Protein AF-0000000076759461 (afdb_homodimer)

Secondary structure (DSSP, 8-state):
-EES--TTHHHHHHHHHHTT------B--HHHHHHH-SSTT-SEEEEESSPSSS-SHHHHHHHHHH-S-EEEEEEEHHHHHHHHHHHGGGTPEEEEESPPHHHHHHHHHHHHHHHHHHHHHHHHHHHHHHHHHHHHHHHHHHHHHHHHH---HHHHHHHHHHHHHHHT--HHHHHHHHHHHH-/-EES--TTHHHHHHHHHHTT------B--HHHHHHH-SSTT-SEEEEESSPSSS-SHHHHHHHHHH-S-EEEEEEEGGGHHHHHHHHGGGTPEEEEESPPHHHHHHHHHHHHHHHHHHHHHHHHHHHHHHHHHHHHHHHHHHHHHHHHH---HHHHHHHHHHHHHHHT--HHHHHHHHHHHH-

Structure (mmCIF, N/CA/C/O backbone):
data_AF-0000000076759461-model_v1
#
loop_
_entity.id
_entity.type
_entity.pdbx_description
1 polymer 'Stage 0 sporulation protein A homolog'
#
loop_
_atom_site.group_PDB
_atom_site.id
_atom_site.type_symbol
_atom_site.label_atom_id
_atom_site.label_alt_id
_atom_site.label_comp_id
_atom_site.label_asym_id
_atom_site.label_entity_id
_atom_site.label_seq_id
_atom_site.pdbx_PDB_ins_code
_atom_site.Cartn_x
_atom_site.Cartn_y
_atom_site.Cartn_z
_atom_site.occupancy
_atom_site.B_iso_or_equiv
_atom_site.auth_seq_id
_atom_site.auth_comp_id
_atom_site.auth_asym_id
_atom_site.auth_atom_id
_atom_site.pdbx_PDB_model_num
ATOM 1 N N . MET A 1 1 ? -16.188 14.766 -3.127 1 92.75 1 MET A N 1
ATOM 2 C CA . MET A 1 1 ? -16.484 15.578 -1.952 1 92.75 1 MET A CA 1
ATOM 3 C C . MET A 1 1 ? -17.844 15.219 -1.364 1 92.75 1 MET A C 1
ATOM 5 O O . MET A 1 1 ? -18.844 15.195 -2.078 1 92.75 1 MET A O 1
ATOM 9 N N . ILE A 1 2 ? -17.828 14.852 -0.123 1 95.31 2 ILE A N 1
ATOM 10 C CA . ILE A 1 2 ? -19.047 14.562 0.607 1 95.31 2 ILE A CA 1
ATOM 11 C C . ILE A 1 2 ? -19.344 15.68 1.603 1 95.31 2 ILE A C 1
ATOM 13 O O . ILE A 1 2 ? -18.531 15.945 2.498 1 95.31 2 ILE A O 1
ATOM 17 N N . SER A 1 3 ? -20.438 16.359 1.446 1 94.38 3 SER A N 1
ATOM 18 C CA . SER A 1 3 ? -20.75 17.5 2.303 1 94.38 3 SER A CA 1
ATOM 19 C C . SER A 1 3 ? -22.266 17.641 2.48 1 94.38 3 SER A C 1
ATOM 21 O O . SER A 1 3 ? -23.016 17.531 1.515 1 94.38 3 SER A O 1
ATOM 23 N N . GLY A 1 4 ? -22.625 17.875 3.752 1 87.81 4 GLY A N 1
ATOM 24 C CA . GLY A 1 4 ? -24.031 18.125 4.031 1 87.81 4 GLY A CA 1
ATOM 25 C C . GLY A 1 4 ? -24.453 19.562 3.742 1 87.81 4 GLY A C 1
ATOM 26 O O . GLY A 1 4 ? -25.641 19.891 3.777 1 87.81 4 GLY A O 1
ATOM 27 N N . SER A 1 5 ? -23.469 20.406 3.531 1 85.56 5 SER A N 1
ATOM 28 C CA . SER A 1 5 ? -23.734 21.812 3.268 1 85.56 5 SER A CA 1
ATOM 29 C C . SER A 1 5 ? -23.062 22.281 1.977 1 85.56 5 SER A C 1
ATOM 31 O O . SER A 1 5 ? -22.047 21.719 1.569 1 85.56 5 SER A O 1
ATOM 33 N N . GLU A 1 6 ? -23.688 23.203 1.329 1 81.19 6 GLU A N 1
ATOM 34 C CA . GLU A 1 6 ? -23.094 23.781 0.123 1 81.19 6 GLU A CA 1
ATOM 35 C C . GLU A 1 6 ? -22.125 24.906 0.467 1 81.19 6 GLU A C 1
ATOM 37 O O . GLU A 1 6 ? -21.312 25.312 -0.37 1 81.19 6 GLU A O 1
ATOM 42 N N . LYS A 1 7 ? -22.203 25.297 1.749 1 79.19 7 LYS A N 1
ATOM 43 C CA . LYS A 1 7 ? -21.359 26.422 2.139 1 79.19 7 LYS A CA 1
ATOM 44 C C . LYS A 1 7 ? -19.875 26.047 2.074 1 79.19 7 LYS A C 1
ATOM 46 O O . LYS A 1 7 ? -19.469 25.016 2.609 1 79.19 7 LYS A O 1
ATOM 51 N N . GLY A 1 8 ? -19.078 26.766 1.385 1 76.88 8 GLY A N 1
ATOM 52 C CA . GLY A 1 8 ? -17.625 26.609 1.339 1 76.88 8 GLY A CA 1
ATOM 53 C C . GLY A 1 8 ? -17.172 25.547 0.347 1 76.88 8 GLY A C 1
ATOM 54 O O . GLY A 1 8 ? -15.977 25.422 0.086 1 76.88 8 GLY A O 1
ATOM 55 N N . LEU A 1 9 ? -18.156 24.891 -0.185 1 78.94 9 LEU A N 1
ATOM 56 C CA . LEU A 1 9 ? -17.828 23.812 -1.11 1 78.94 9 LEU A CA 1
ATOM 57 C C . LEU A 1 9 ? -17.125 24.344 -2.354 1 78.94 9 LEU A C 1
ATOM 59 O O . LEU A 1 9 ? -16.203 23.719 -2.877 1 78.94 9 LEU A O 1
ATOM 63 N N . ASP A 1 10 ? -17.5 25.5 -2.656 1 84.81 10 ASP A N 1
ATOM 64 C CA . ASP A 1 10 ? -16.953 26.078 -3.875 1 84.81 10 ASP A CA 1
ATOM 65 C C . ASP A 1 10 ? -15.461 26.375 -3.719 1 84.81 10 ASP A C 1
ATOM 67 O O . ASP A 1 10 ? -14.672 26.125 -4.633 1 84.81 10 ASP A O 1
ATOM 71 N N . SER A 1 11 ? -15.117 26.922 -2.58 1 87.25 11 SER A N 1
ATOM 72 C CA . SER A 1 11 ? -13.719 27.25 -2.346 1 87.25 11 SER A CA 1
ATOM 73 C C . SER A 1 11 ? -12.844 26 -2.316 1 87.25 11 SER A C 1
ATOM 75 O O . SER A 1 11 ? -11.758 25.984 -2.891 1 87.25 11 SER A O 1
ATOM 77 N N . VAL A 1 12 ? -13.406 24.984 -1.738 1 88.81 12 VAL A N 1
ATOM 78 C CA . VAL A 1 12 ? -12.648 23.75 -1.614 1 88.81 12 VAL A CA 1
ATOM 79 C C . VAL A 1 12 ? -12.531 23.078 -2.98 1 88.81 12 VAL A C 1
ATOM 81 O O . VAL A 1 12 ? -11.445 22.625 -3.363 1 88.81 12 VAL A O 1
ATOM 84 N N . THR A 1 13 ? -13.648 23.125 -3.691 1 87.56 13 THR A N 1
ATOM 85 C CA . THR A 1 13 ? -13.656 22.531 -5.023 1 87.56 13 THR A CA 1
ATOM 86 C C . THR A 1 13 ? -12.672 23.25 -5.945 1 87.56 13 THR A C 1
ATOM 88 O O . THR A 1 13 ? -11.922 22.609 -6.676 1 87.56 13 THR A O 1
ATOM 91 N N . SER A 1 14 ? -12.625 24.516 -5.848 1 88.81 14 SER A N 1
ATOM 92 C CA . SER A 1 14 ? -11.703 25.297 -6.664 1 88.81 14 SER A CA 1
ATOM 93 C C . SER A 1 14 ? -10.258 25 -6.297 1 88.81 14 SER A C 1
ATOM 95 O O . SER A 1 14 ? -9.398 24.906 -7.176 1 88.81 14 SER A O 1
ATOM 97 N N . PHE A 1 15 ? -10.078 24.875 -5.07 1 90.31 15 PHE A N 1
ATOM 98 C CA . PHE A 1 15 ? -8.734 24.578 -4.602 1 90.31 15 PHE A CA 1
ATOM 99 C C . PHE A 1 15 ? -8.289 23.203 -5.074 1 90.31 15 PHE A C 1
ATOM 101 O O . PHE A 1 15 ? -7.148 23.031 -5.512 1 90.31 15 PHE A O 1
ATOM 108 N N . LEU A 1 16 ? -9.195 22.219 -5.047 1 88.69 16 LEU A N 1
ATOM 109 C CA . LEU A 1 16 ? -8.906 20.875 -5.512 1 88.69 16 LEU A CA 1
ATOM 110 C C . LEU A 1 16 ? -8.539 20.875 -6.992 1 88.69 16 LEU A C 1
ATOM 112 O O . LEU A 1 16 ? -7.59 20.203 -7.402 1 88.69 16 LEU A O 1
ATOM 116 N N . LYS A 1 17 ? -9.258 21.625 -7.723 1 86.44 17 LYS A N 1
ATOM 117 C CA . LYS A 1 17 ? -8.984 21.734 -9.156 1 86.44 17 LYS A CA 1
ATOM 118 C C . LYS A 1 17 ? -7.613 22.359 -9.406 1 86.44 17 LYS A C 1
ATOM 120 O O . LYS A 1 17 ? -6.871 21.906 -10.281 1 86.44 17 LYS A O 1
ATOM 125 N N . ALA A 1 18 ? -7.273 23.281 -8.586 1 87.25 18 ALA A N 1
ATOM 126 C CA . ALA A 1 18 ? -5.977 23.953 -8.695 1 87.25 18 ALA A CA 1
ATOM 127 C C . ALA A 1 18 ? -4.84 22.984 -8.352 1 87.25 18 ALA A C 1
ATOM 129 O O . ALA A 1 18 ? -3.719 23.141 -8.844 1 87.25 18 ALA A O 1
ATOM 130 N N . CYS A 1 19 ? -5.176 21.984 -7.555 1 84.25 19 CYS A N 1
ATOM 131 C CA . CYS A 1 19 ? -4.184 21 -7.141 1 84.25 19 CYS A CA 1
ATOM 132 C C . CYS A 1 19 ? -4.082 19.875 -8.156 1 84.25 19 CYS A C 1
ATOM 134 O O . CYS A 1 19 ? -3.287 18.953 -7.988 1 84.25 19 CYS A O 1
ATOM 136 N N . GLY A 1 20 ? -4.871 19.891 -9.219 1 82.31 20 GLY A N 1
ATOM 137 C CA . GLY A 1 20 ? -4.742 18.922 -10.289 1 82.31 20 GLY A CA 1
ATOM 138 C C . GLY A 1 20 ? -5.809 17.844 -10.234 1 82.31 20 GLY A C 1
ATOM 139 O O . GLY A 1 20 ? -5.707 16.828 -10.938 1 82.31 20 GLY A O 1
ATOM 140 N N . CYS A 1 21 ? -6.785 18.109 -9.305 1 84.75 21 CYS A N 1
ATOM 141 C CA . CYS A 1 21 ? -7.914 17.188 -9.281 1 84.75 21 CYS A CA 1
ATOM 142 C C . CYS A 1 21 ? -8.961 17.578 -10.312 1 84.75 21 CYS A C 1
ATOM 144 O O . CYS A 1 21 ? -9.781 18.469 -10.062 1 84.75 21 CYS A O 1
ATOM 146 N N . GLY A 1 22 ? -8.922 16.969 -11.469 1 79.12 22 GLY A N 1
ATOM 147 C CA . GLY A 1 22 ? -9.719 17.438 -12.586 1 79.12 22 GLY A CA 1
ATOM 148 C C . GLY A 1 22 ? -11.195 17.109 -12.453 1 79.12 22 GLY A C 1
ATOM 149 O O . GLY A 1 22 ? -12.047 17.875 -12.914 1 79.12 22 GLY A O 1
ATOM 150 N N . SER A 1 23 ? -11.586 16.016 -12.016 1 88.5 23 SER A N 1
ATOM 151 C CA . SER A 1 23 ? -12.984 15.625 -11.883 1 88.5 23 SER A CA 1
ATOM 152 C C . SER A 1 23 ? -13.398 15.508 -10.422 1 88.5 23 SER A C 1
ATOM 154 O O . SER A 1 23 ? -12.812 14.719 -9.672 1 88.5 23 SER A O 1
ATOM 156 N N . VAL A 1 24 ? -14.367 16.484 -10.094 1 90 24 VAL A N 1
ATOM 157 C CA . VAL A 1 24 ? -14.828 16.5 -8.703 1 90 24 VAL A CA 1
ATOM 158 C C . VAL A 1 24 ? -16.312 16.156 -8.656 1 90 24 VAL A C 1
ATOM 160 O O . VAL A 1 24 ? -17.125 16.812 -9.312 1 90 24 VAL A O 1
ATOM 163 N N . ALA A 1 25 ? -16.672 15.07 -8.055 1 90.12 25 ALA A N 1
ATOM 164 C CA . ALA A 1 25 ? -18.062 14.719 -7.789 1 90.12 25 ALA A CA 1
ATOM 165 C C . ALA A 1 25 ? -18.469 15.148 -6.383 1 90.12 25 ALA A C 1
ATOM 167 O O . ALA A 1 25 ? -17.688 15.023 -5.438 1 90.12 25 ALA A O 1
ATOM 168 N N . VAL A 1 26 ? -19.672 15.688 -6.301 1 90.19 26 VAL A N 1
ATOM 169 C CA . VAL A 1 26 ? -20.188 16.125 -5.004 1 90.19 26 VAL A CA 1
ATOM 170 C C . VAL A 1 26 ? -21.328 15.219 -4.566 1 90.19 26 VAL A C 1
ATOM 172 O O . VAL A 1 26 ? -22.234 14.938 -5.348 1 90.19 26 VAL A O 1
ATOM 175 N N . ILE A 1 27 ? -21.219 14.719 -3.379 1 92.06 27 ILE A N 1
ATOM 176 C CA . ILE A 1 27 ? -22.219 13.852 -2.768 1 92.06 27 ILE A CA 1
ATOM 177 C C . ILE A 1 27 ? -22.766 14.5 -1.494 1 92.06 27 ILE A C 1
ATOM 179 O O . ILE A 1 27 ? -22 15.086 -0.718 1 92.06 27 ILE A O 1
ATOM 183 N N . SER A 1 28 ? -23.984 14.273 -1.176 1 90.56 28 SER A N 1
ATOM 184 C CA . SER A 1 28 ? -24.609 15.133 -0.173 1 90.56 28 SER A CA 1
ATOM 185 C C . SER A 1 28 ? -24.75 14.406 1.161 1 90.56 28 SER A C 1
ATOM 187 O O . SER A 1 28 ? -25.016 15.031 2.189 1 90.56 28 SER A O 1
ATOM 189 N N . SER A 1 29 ? -24.594 13.031 1.1 1 93.31 29 SER A N 1
ATOM 190 C CA . SER A 1 29 ? -24.828 12.312 2.348 1 93.31 29 SER A CA 1
ATOM 191 C C . SER A 1 29 ? -23.922 11.086 2.455 1 93.31 29 SER A C 1
ATOM 193 O O . SER A 1 29 ? -23.344 10.648 1.459 1 93.31 29 SER A O 1
ATOM 195 N N . GLY A 1 30 ? -23.766 10.602 3.68 1 93.94 30 GLY A N 1
ATOM 196 C CA . GLY A 1 30 ? -23 9.391 3.92 1 93.94 30 GLY A CA 1
ATOM 197 C C . GLY A 1 30 ? -23.594 8.164 3.26 1 93.94 30 GLY A C 1
ATOM 198 O O . GLY A 1 30 ? -22.875 7.348 2.682 1 93.94 30 GLY A O 1
ATOM 199 N N . SER A 1 31 ? -24.922 8.039 3.355 1 93.75 31 SER A N 1
ATOM 200 C CA . SER A 1 31 ? -25.609 6.914 2.744 1 93.75 31 SER A CA 1
ATOM 201 C C . SER A 1 31 ? -25.391 6.887 1.234 1 93.75 31 SER A C 1
ATOM 203 O O . SER A 1 31 ? -25.141 5.824 0.659 1 93.75 31 SER A O 1
ATOM 205 N N . GLU A 1 32 ? -25.469 8.008 0.631 1 92.38 32 GLU A N 1
ATOM 206 C CA . GLU A 1 32 ? -25.219 8.102 -0.806 1 92.38 32 GLU A CA 1
ATOM 207 C C . GLU A 1 32 ? -23.766 7.762 -1.14 1 92.38 32 GLU A C 1
ATOM 209 O O . GLU A 1 32 ? -23.5 7.098 -2.141 1 92.38 32 GLU A O 1
ATOM 214 N N . ALA A 1 33 ? -22.859 8.219 -0.294 1 93.06 33 ALA A N 1
ATOM 215 C CA . ALA A 1 33 ? -21.438 7.945 -0.499 1 93.06 33 ALA A CA 1
ATOM 216 C C . ALA A 1 33 ? -21.172 6.445 -0.445 1 93.06 33 ALA A C 1
ATOM 218 O O . ALA A 1 33 ? -20.453 5.91 -1.294 1 93.06 33 ALA A O 1
ATOM 219 N N . ARG A 1 34 ? -21.719 5.742 0.529 1 91.56 34 ARG A N 1
ATOM 220 C CA . ARG A 1 34 ? -21.516 4.305 0.687 1 91.56 34 ARG A CA 1
ATOM 221 C C . ARG A 1 34 ? -22.047 3.541 -0.525 1 91.56 34 ARG A C 1
ATOM 223 O O . ARG A 1 34 ? -21.469 2.52 -0.914 1 91.56 34 ARG A O 1
ATOM 230 N N . ARG A 1 35 ? -23.031 4.023 -1.147 1 88.94 35 ARG A N 1
ATOM 231 C CA . ARG A 1 35 ? -23.609 3.387 -2.326 1 88.94 35 ARG A CA 1
ATOM 232 C C . ARG A 1 35 ? -22.781 3.676 -3.57 1 88.94 35 ARG A C 1
ATOM 234 O O . ARG A 1 35 ? -22.625 2.807 -4.43 1 88.94 35 ARG A O 1
ATOM 241 N N . MET A 1 36 ? -22.25 4.824 -3.617 1 87 36 MET A N 1
ATOM 242 C CA . MET A 1 36 ? -21.641 5.309 -4.852 1 87 36 MET A CA 1
ATOM 243 C C . MET A 1 36 ? -20.156 4.988 -4.883 1 87 36 MET A C 1
ATOM 245 O O . MET A 1 36 ? -19.547 4.914 -5.957 1 87 36 MET A O 1
ATOM 249 N N . ILE A 1 37 ? -19.516 4.832 -3.705 1 84.62 37 ILE A N 1
ATOM 250 C CA . ILE A 1 37 ? -18.062 4.672 -3.658 1 84.62 37 ILE A CA 1
ATOM 251 C C . ILE A 1 37 ? -17.719 3.24 -3.256 1 84.62 37 ILE A C 1
ATOM 253 O O . ILE A 1 37 ? -17.047 3.018 -2.238 1 84.62 37 ILE A O 1
ATOM 257 N N . PRO A 1 38 ? -18.375 2.307 -3.84 1 67.44 38 PRO A N 1
ATOM 258 C CA . PRO A 1 38 ? -18.078 0.938 -3.412 1 67.44 38 PRO A CA 1
ATOM 259 C C . PRO A 1 38 ? -16.641 0.521 -3.736 1 67.44 38 PRO A C 1
ATOM 261 O O . PRO A 1 38 ? -16.109 -0.402 -3.115 1 67.44 38 PRO A O 1
ATOM 264 N N . HIS A 1 39 ? -16.062 1.177 -4.766 1 72.94 39 HIS A N 1
ATOM 265 C CA . HIS A 1 39 ? -14.75 0.737 -5.207 1 72.94 39 HIS A CA 1
ATOM 266 C C . HIS A 1 39 ? -13.797 1.919 -5.367 1 72.94 39 HIS A C 1
ATOM 268 O O . HIS A 1 39 ? -14.117 3.035 -4.953 1 72.94 39 HIS A O 1
ATOM 274 N N . ASP A 1 40 ? -12.555 1.613 -5.883 1 69.62 40 ASP A N 1
ATOM 275 C CA . ASP A 1 40 ? -11.398 2.498 -5.988 1 69.62 40 ASP A CA 1
ATOM 276 C C . ASP A 1 40 ? -11.555 3.465 -7.16 1 69.62 40 ASP A C 1
ATOM 278 O O . ASP A 1 40 ? -10.594 3.721 -7.891 1 69.62 40 ASP A O 1
ATOM 282 N N . ASP A 1 41 ? -12.773 4.219 -7.188 1 80 41 ASP A N 1
ATOM 283 C CA . ASP A 1 41 ? -13.008 5.094 -8.328 1 80 41 ASP A CA 1
ATOM 284 C C . ASP A 1 41 ? -12.5 6.508 -8.062 1 80 41 ASP A C 1
ATOM 286 O O . ASP A 1 41 ? -12.266 7.277 -8.992 1 80 41 ASP A O 1
ATOM 290 N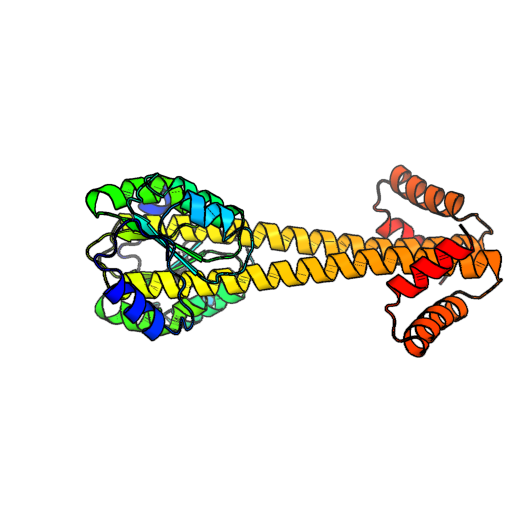 N . PHE A 1 42 ? -12.328 6.777 -6.82 1 91.38 42 PHE A N 1
ATOM 291 C CA . PHE A 1 42 ? -11.906 8.133 -6.469 1 91.38 42 PHE A CA 1
ATOM 292 C C . PHE A 1 42 ? -10.477 8.125 -5.922 1 91.38 42 PHE A C 1
ATOM 294 O O . PHE A 1 42 ? -10.117 7.262 -5.121 1 91.38 42 PHE A O 1
ATOM 301 N N . ASP A 1 43 ? -9.781 9.047 -6.422 1 91.31 43 ASP A N 1
ATOM 302 C CA . ASP A 1 43 ? -8.422 9.156 -5.906 1 91.31 43 ASP A CA 1
ATOM 303 C C . ASP A 1 43 ? -8.406 9.719 -4.492 1 91.31 43 ASP A C 1
ATOM 305 O O . ASP A 1 43 ? -7.656 9.258 -3.635 1 91.31 43 ASP A O 1
ATOM 309 N N . LEU A 1 44 ? -9.328 10.625 -4.379 1 94.75 44 LEU A N 1
ATOM 310 C CA . LEU A 1 44 ? -9.414 11.352 -3.117 1 94.75 44 LEU A CA 1
ATOM 311 C C . LEU A 1 44 ? -10.867 11.5 -2.67 1 94.75 44 LEU A C 1
ATOM 313 O O . LEU A 1 44 ? -11.75 11.734 -3.494 1 94.75 44 LEU A O 1
ATOM 317 N N . ILE A 1 45 ? -11.031 11.328 -1.416 1 95.69 45 ILE A N 1
ATOM 318 C CA . ILE A 1 45 ? -12.344 11.523 -0.822 1 95.69 45 ILE A CA 1
ATOM 319 C C . ILE A 1 45 ? -12.258 12.562 0.29 1 95.69 45 ILE A C 1
ATOM 321 O O . ILE A 1 45 ? -11.531 12.383 1.266 1 95.69 45 ILE A O 1
ATOM 325 N N . LEU A 1 46 ? -12.93 13.656 0.118 1 96.06 46 LEU A N 1
ATOM 326 C CA . LEU A 1 46 ? -13.008 14.719 1.113 1 96.06 46 LEU A CA 1
ATOM 327 C C . LEU A 1 46 ? -14.375 14.742 1.787 1 96.06 46 LEU A C 1
ATOM 329 O O . LEU A 1 46 ? -15.398 14.852 1.114 1 96.06 46 LEU A O 1
ATOM 333 N N . ILE A 1 47 ? -14.359 14.617 3.072 1 96.69 47 ILE A N 1
ATOM 334 C CA . ILE A 1 47 ? -15.594 14.633 3.854 1 96.69 47 ILE A CA 1
ATOM 335 C C . ILE A 1 47 ? -15.664 15.914 4.672 1 96.69 47 ILE A C 1
ATOM 337 O O . ILE A 1 47 ? -14.867 16.125 5.586 1 96.69 47 ILE A O 1
ATOM 341 N N . ASN A 1 48 ? -16.562 16.781 4.34 1 95.75 48 ASN A N 1
ATOM 342 C CA . ASN A 1 48 ? -16.812 18.016 5.074 1 95.75 48 ASN A CA 1
ATOM 343 C C . ASN A 1 48 ? -17.844 17.797 6.176 1 95.75 48 ASN A C 1
ATOM 345 O O . ASN A 1 48 ? -19.062 17.828 5.914 1 95.75 48 ASN A O 1
ATOM 349 N N . THR A 1 49 ? -17.438 17.719 7.363 1 95.06 49 THR A N 1
ATOM 350 C CA . THR A 1 49 ? -18.328 17.359 8.461 1 95.06 49 THR A CA 1
ATOM 351 C C . THR A 1 49 ? -18.969 18.609 9.062 1 95.06 49 THR A C 1
ATOM 353 O O . THR A 1 49 ? -18.406 19.703 8.969 1 95.06 49 THR A O 1
ATOM 356 N N . PRO A 1 50 ? -20.125 18.469 9.711 1 94.94 50 PRO A N 1
ATOM 357 C CA . PRO A 1 50 ? -20.906 17.234 9.781 1 94.94 50 PRO A CA 1
ATOM 358 C C . PRO A 1 50 ? -21.781 17.016 8.547 1 94.94 50 PRO A C 1
ATOM 360 O O . PRO A 1 50 ? -22.062 17.969 7.816 1 94.94 50 PRO A O 1
ATOM 363 N N . LEU A 1 51 ? -22.125 15.805 8.359 1 96.06 51 LEU A N 1
ATOM 364 C CA . LEU A 1 51 ? -23.078 15.477 7.301 1 96.06 51 LEU A CA 1
ATOM 365 C C . LEU A 1 51 ? -24.516 15.508 7.824 1 96.06 51 LEU A C 1
ATOM 367 O O . LEU A 1 51 ? -24.734 15.711 9.016 1 96.06 51 LEU A O 1
ATOM 371 N N . LYS A 1 52 ? -25.438 15.375 6.922 1 93.31 52 LYS A N 1
ATOM 372 C CA . LYS A 1 52 ? -26.844 15.477 7.293 1 93.31 52 LYS A CA 1
ATOM 373 C C . LYS A 1 52 ? -27.297 14.234 8.055 1 93.31 52 LYS A C 1
ATOM 375 O O . LYS A 1 52 ? -28.109 14.328 8.977 1 93.31 52 LYS A O 1
ATOM 380 N N . ASP A 1 53 ? -26.828 13.094 7.738 1 96.44 53 ASP A N 1
ATOM 381 C CA . ASP A 1 53 ? -27.344 11.828 8.258 1 96.44 53 ASP A CA 1
ATOM 382 C C . ASP A 1 53 ? -26.391 11.234 9.297 1 96.44 53 ASP A C 1
ATOM 384 O O . ASP A 1 53 ? -26.75 10.32 10.031 1 96.44 53 ASP A O 1
ATOM 388 N N . GLU A 1 54 ? -25.141 11.703 9.375 1 96.56 54 GLU A N 1
ATOM 389 C CA . GLU A 1 54 ? -24.125 11.258 10.328 1 96.56 54 GLU A CA 1
ATOM 390 C C . GLU A 1 54 ? -23.016 12.297 10.484 1 96.56 54 GLU A C 1
ATOM 392 O O . GLU A 1 54 ? -22.969 13.273 9.734 1 96.56 54 GLU A O 1
ATOM 397 N N . PHE A 1 55 ? -22.219 12.148 11.445 1 96.06 55 PHE A N 1
ATOM 398 C CA . PHE A 1 55 ? -21.125 13.102 11.602 1 96.06 55 PHE A CA 1
ATOM 399 C C . PHE A 1 55 ? -20.125 12.969 10.461 1 96.06 55 PHE A C 1
ATOM 401 O O . PHE A 1 55 ? -19.75 13.969 9.844 1 96.06 55 PHE A O 1
ATOM 408 N N . GLY A 1 56 ? -19.578 11.719 10.148 1 96.94 56 GLY A N 1
ATOM 409 C CA . GLY A 1 56 ? -18.719 11.531 8.992 1 96.94 56 GLY A CA 1
ATOM 410 C C . GLY A 1 56 ? -17.453 10.758 9.305 1 96.94 56 GLY A C 1
ATOM 411 O O . GLY A 1 56 ? -16.797 10.227 8.398 1 96.94 56 GLY A O 1
ATOM 412 N N . HIS A 1 57 ? -17.047 10.617 10.648 1 97.56 57 HIS A N 1
ATOM 413 C CA . HIS A 1 57 ? -15.797 9.953 10.992 1 97.56 57 HIS A CA 1
ATOM 414 C C . HIS A 1 57 ? -15.875 8.453 10.742 1 97.56 57 HIS A C 1
ATOM 416 O O . HIS A 1 57 ? -14.898 7.84 10.312 1 97.56 57 HIS A O 1
ATOM 422 N N . GLN A 1 58 ? -17.016 7.82 10.977 1 97 58 GLN A N 1
ATOM 423 C CA . GLN A 1 58 ? -17.172 6.398 10.703 1 97 58 GLN A CA 1
ATOM 424 C C . GLN A 1 58 ? -17.125 6.113 9.203 1 97 58 GLN A C 1
ATOM 426 O O . GLN A 1 58 ? -16.547 5.105 8.773 1 97 58 GLN A O 1
ATOM 431 N N . LEU A 1 59 ? -17.734 6.992 8.492 1 96.5 59 LEU A N 1
ATOM 432 C CA . LEU A 1 59 ? -17.672 6.883 7.039 1 96.5 59 LEU A CA 1
ATOM 433 C C . LEU A 1 59 ? -16.234 6.98 6.547 1 96.5 59 LEU A C 1
ATOM 435 O O . LEU A 1 59 ? -15.812 6.203 5.688 1 96.5 59 LEU A O 1
ATOM 439 N N . ALA A 1 60 ? -15.492 7.875 7.09 1 97 60 ALA A N 1
ATOM 440 C CA . ALA A 1 60 ? -14.094 8.062 6.711 1 97 60 ALA A CA 1
ATOM 441 C C . ALA A 1 60 ? -13.289 6.785 6.93 1 97 60 ALA A C 1
ATOM 443 O O . ALA A 1 60 ? -12.539 6.355 6.047 1 97 60 ALA A O 1
ATOM 444 N N . VAL A 1 61 ? -13.484 6.191 8.086 1 95.69 61 VAL A N 1
ATOM 445 C CA . VAL A 1 61 ? -12.773 4.969 8.438 1 95.69 61 VAL A CA 1
ATOM 446 C C . VAL A 1 61 ? -13.148 3.854 7.469 1 95.69 61 VAL A C 1
ATOM 448 O O . VAL A 1 61 ? -12.281 3.158 6.938 1 95.69 61 VAL A O 1
ATOM 451 N N . LYS A 1 62 ? -14.398 3.721 7.191 1 94.25 62 LYS A N 1
ATOM 452 C CA . LYS A 1 62 ? -14.883 2.68 6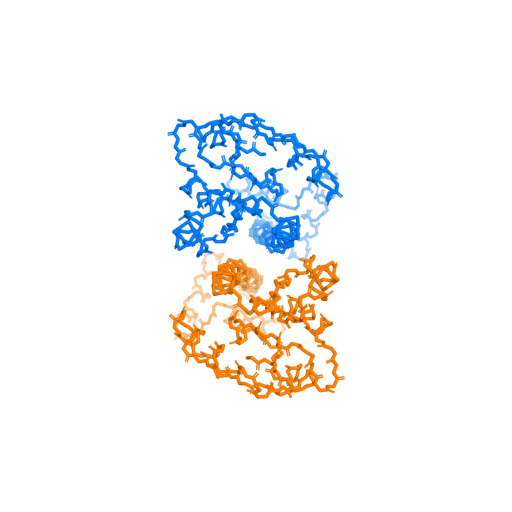.289 1 94.25 62 LYS A CA 1
ATOM 453 C C . LYS A 1 62 ? -14.281 2.832 4.898 1 94.25 62 LYS A C 1
ATOM 455 O O . LYS A 1 62 ? -13.844 1.85 4.293 1 94.25 62 LYS A O 1
ATOM 460 N N . LEU A 1 63 ? -14.281 4.02 4.445 1 93.94 63 LEU A N 1
ATOM 461 C CA . LEU A 1 63 ? -13.789 4.273 3.096 1 93.94 63 LEU A CA 1
ATOM 462 C C . LEU A 1 63 ? -12.289 4.031 3.006 1 93.94 63 LEU A C 1
ATOM 464 O O . LEU A 1 63 ? -11.789 3.549 1.985 1 93.94 63 LEU A O 1
ATOM 468 N N . CYS A 1 64 ? -11.547 4.34 4.086 1 92.19 64 CYS A N 1
ATOM 469 C CA . CYS A 1 64 ? -10.117 4.047 4.117 1 92.19 64 CYS A CA 1
ATOM 470 C C . CYS A 1 64 ? -9.867 2.545 4.059 1 92.19 64 CYS A C 1
ATOM 472 O O . CYS A 1 64 ? -8.953 2.09 3.367 1 92.19 64 CYS A O 1
ATOM 474 N N . GLU A 1 65 ? -10.656 1.833 4.727 1 88.62 65 GLU A N 1
ATOM 475 C CA . GLU A 1 65 ? -10.469 0.389 4.832 1 88.62 65 GLU A CA 1
ATOM 476 C C . GLU A 1 65 ? -10.875 -0.319 3.547 1 88.62 65 GLU A C 1
ATOM 478 O O . GLU A 1 65 ? -10.344 -1.379 3.215 1 88.62 65 GLU A O 1
ATOM 483 N N . SER A 1 66 ? -11.773 0.3 2.855 1 89.56 66 SER A N 1
ATOM 484 C CA . SER A 1 66 ? -12.375 -0.427 1.738 1 89.56 66 SER A CA 1
ATOM 485 C C . SER A 1 66 ? -11.797 0.038 0.406 1 89.56 66 SER A C 1
ATOM 487 O O . SER A 1 66 ? -12.086 -0.544 -0.641 1 89.56 66 SER A O 1
ATOM 489 N N . THR A 1 67 ? -11.008 1.15 0.443 1 91.44 67 THR A N 1
ATOM 490 C CA . THR A 1 67 ? -10.453 1.673 -0.803 1 91.44 67 THR A CA 1
ATOM 491 C C . THR A 1 67 ? -8.984 2.035 -0.635 1 91.44 67 THR A C 1
ATOM 493 O O . THR A 1 67 ? -8.461 2.039 0.482 1 91.44 67 THR A O 1
ATOM 496 N N . CYS A 1 68 ? -8.344 2.334 -1.769 1 91.81 68 CYS A N 1
ATOM 497 C CA . CYS A 1 68 ? -6.988 2.871 -1.757 1 91.81 68 CYS A CA 1
ATOM 498 C C . CYS A 1 68 ? -7.004 4.395 -1.824 1 91.81 68 CYS A C 1
ATOM 500 O O . CYS A 1 68 ? -5.953 5.023 -1.968 1 91.81 68 CYS A O 1
ATOM 502 N N . SER A 1 69 ? -8.211 4.945 -1.685 1 94.12 69 SER A N 1
ATOM 503 C CA . SER A 1 69 ? -8.352 6.391 -1.811 1 94.12 69 SER A CA 1
ATOM 504 C C . SER A 1 69 ? -7.723 7.117 -0.626 1 94.12 69 SER A C 1
ATOM 506 O O . SER A 1 69 ? -7.727 6.605 0.495 1 94.12 69 SER A O 1
ATOM 508 N N . GLY A 1 70 ? -7.164 8.242 -0.957 1 94.38 70 GLY A N 1
ATOM 509 C CA . GLY A 1 70 ? -6.918 9.148 0.151 1 94.38 70 GLY A CA 1
ATOM 510 C C . GLY A 1 70 ? -8.195 9.711 0.753 1 94.38 70 GLY A C 1
ATOM 511 O O . GLY A 1 70 ? -9.109 10.102 0.026 1 94.38 70 GLY A O 1
ATOM 512 N N . VAL A 1 71 ? -8.242 9.719 2.088 1 96.5 71 VAL A N 1
ATOM 513 C CA . VAL A 1 71 ? -9.453 10.203 2.75 1 96.5 71 VAL A CA 1
ATOM 514 C C . VAL A 1 71 ? -9.102 11.367 3.678 1 96.5 71 VAL A C 1
ATOM 516 O O . VAL A 1 71 ? -8.234 11.234 4.547 1 96.5 71 VAL A O 1
ATOM 519 N N . ILE A 1 72 ? -9.75 12.5 3.447 1 96.88 72 ILE A N 1
ATOM 520 C CA . ILE A 1 72 ? -9.555 13.719 4.23 1 96.88 72 ILE A CA 1
ATOM 521 C C . ILE A 1 72 ? -10.852 14.078 4.949 1 96.88 72 ILE A C 1
ATOM 523 O O . ILE A 1 72 ? -11.914 14.148 4.328 1 96.88 72 ILE A O 1
ATOM 527 N N . LEU A 1 73 ? -10.75 14.281 6.207 1 97.31 73 LEU A N 1
ATOM 528 C CA . LEU A 1 73 ? -11.891 14.664 7.031 1 97.31 73 LEU A CA 1
ATOM 529 C C . LEU A 1 73 ? -11.766 16.125 7.488 1 97.31 73 LEU A C 1
ATOM 531 O O . LEU A 1 73 ? -10.852 16.453 8.242 1 97.31 73 LEU A O 1
ATOM 535 N N . ILE A 1 74 ? -12.648 16.969 7.004 1 95.75 74 ILE A N 1
ATOM 536 C CA . ILE A 1 74 ? -12.688 18.359 7.41 1 95.75 74 ILE A CA 1
ATOM 537 C C . ILE A 1 74 ? -13.688 18.547 8.555 1 95.75 74 ILE A C 1
ATOM 539 O O . ILE A 1 74 ? -14.828 18.094 8.461 1 95.75 74 ILE A O 1
ATOM 543 N N . CYS A 1 75 ? -13.273 19.219 9.648 1 96 75 CYS A N 1
ATOM 544 C CA . CYS A 1 75 ? -14.156 19.406 10.797 1 96 75 CYS A CA 1
ATOM 545 C C . CYS A 1 75 ? -13.828 20.703 11.523 1 96 75 CYS A C 1
ATOM 547 O O . CYS A 1 75 ? -12.875 21.406 11.172 1 96 75 CYS A O 1
ATOM 549 N N . LYS A 1 76 ? -14.617 21.047 12.445 1 95.62 76 LYS A N 1
ATOM 550 C CA . LYS A 1 76 ? -14.359 22.203 13.297 1 95.62 76 LYS A CA 1
ATOM 551 C C . LYS A 1 76 ? -13.086 22 14.117 1 95.62 76 LYS A C 1
ATOM 553 O O . LYS A 1 76 ? -12.773 20.891 14.539 1 95.62 76 LYS A O 1
ATOM 558 N N . ALA A 1 77 ? -12.477 23.094 14.398 1 94.25 77 ALA A N 1
ATOM 559 C CA . ALA A 1 77 ? -11.188 23.078 15.086 1 94.25 77 ALA A CA 1
ATOM 560 C C . ALA A 1 77 ? -11.297 22.406 16.453 1 94.25 77 ALA A C 1
ATOM 562 O O . ALA A 1 77 ? -10.398 21.672 16.875 1 94.25 77 ALA A O 1
ATOM 563 N N . ASP A 1 78 ? -12.375 22.625 17.125 1 95.62 78 ASP A N 1
ATOM 564 C CA . ASP A 1 78 ? -12.523 22.125 18.484 1 95.62 78 ASP A CA 1
ATOM 565 C C . ASP A 1 78 ? -12.734 20.609 18.5 1 95.62 78 ASP A C 1
ATOM 567 O O . ASP A 1 78 ? -12.578 19.953 19.531 1 95.62 78 ASP A O 1
ATOM 571 N N . LEU A 1 79 ? -13.016 20.016 17.297 1 96 79 LEU A N 1
ATOM 572 C CA . LEU A 1 79 ? -13.242 18.578 17.203 1 96 79 LEU A CA 1
ATOM 573 C C . LEU A 1 79 ? -12.023 17.875 16.625 1 96 79 LEU A C 1
ATOM 575 O O . LEU A 1 79 ? -11.977 16.641 16.578 1 96 79 LEU A O 1
ATOM 579 N N . ALA A 1 80 ? -11.055 18.594 16.156 1 94.25 80 ALA A N 1
ATOM 580 C CA . ALA A 1 80 ? -9.945 18.078 15.367 1 94.25 80 ALA A CA 1
ATOM 581 C C . ALA A 1 80 ? -9.172 17.016 16.141 1 94.25 80 ALA A C 1
ATOM 583 O O . ALA A 1 80 ? -8.836 15.961 15.602 1 94.25 80 ALA A O 1
ATOM 584 N N . GLU A 1 81 ? -8.906 17.281 17.328 1 92.88 81 GLU A N 1
ATOM 585 C CA . GLU A 1 81 ? -8.148 16.328 18.141 1 92.88 81 GLU A CA 1
ATOM 586 C C . GLU A 1 81 ? -8.922 15.023 18.297 1 92.88 81 GLU A C 1
ATOM 588 O O . GLU A 1 81 ? -8.359 13.938 18.125 1 92.88 81 GLU A O 1
ATOM 593 N N . GLU A 1 82 ? -10.156 15.133 18.625 1 95.75 82 GLU A N 1
ATOM 594 C CA . GLU A 1 82 ? -11 13.945 18.797 1 95.75 82 GLU A CA 1
ATOM 595 C C . GLU A 1 82 ? -11.102 13.156 17.5 1 95.75 82 GLU A C 1
ATOM 597 O O . GLU A 1 82 ? -10.984 11.93 17.5 1 95.75 82 GLU A O 1
ATOM 602 N N . MET A 1 83 ? -11.328 13.828 16.391 1 96.44 83 MET A N 1
ATOM 603 C CA . MET A 1 83 ? -11.438 13.172 15.086 1 96.44 83 MET A CA 1
ATOM 604 C C . MET A 1 83 ? -10.125 12.492 14.711 1 96.44 83 MET A C 1
ATOM 606 O O . MET A 1 83 ? -10.133 11.391 14.164 1 96.44 83 MET A O 1
ATOM 610 N N . THR A 1 84 ? -9.039 13.141 15.023 1 93.94 84 THR A N 1
ATOM 611 C CA . THR A 1 84 ? -7.73 12.547 14.766 1 93.94 84 THR A CA 1
ATOM 612 C C . THR A 1 84 ? -7.555 11.258 15.562 1 93.94 84 THR A C 1
ATOM 614 O O . THR A 1 84 ? -7.16 10.227 15.008 1 93.94 84 THR A O 1
ATOM 617 N N . ASN A 1 85 ? -7.883 11.273 16.781 1 93 85 ASN A N 1
ATOM 618 C CA . ASN A 1 85 ? -7.742 10.109 17.656 1 93 85 ASN A CA 1
ATOM 619 C C . ASN A 1 85 ? -8.609 8.953 17.188 1 93 85 ASN A C 1
ATOM 621 O O . ASN A 1 85 ? -8.227 7.785 17.312 1 93 85 ASN A O 1
ATOM 625 N N . ARG A 1 86 ? -9.688 9.312 16.531 1 95.06 86 ARG A N 1
ATOM 626 C CA . ARG A 1 86 ? -10.648 8.273 16.172 1 95.06 86 ARG A CA 1
ATOM 627 C C . ARG A 1 86 ? -10.336 7.707 14.781 1 95.06 86 ARG A C 1
ATOM 629 O O . ARG A 1 86 ? -10.742 6.59 14.461 1 95.06 86 ARG A O 1
ATOM 636 N N . THR A 1 87 ? -9.602 8.469 13.969 1 96.31 87 THR A N 1
ATOM 637 C CA . THR A 1 87 ? -9.625 8.07 12.57 1 96.31 87 THR A CA 1
ATOM 638 C C . THR A 1 87 ? -8.203 7.91 12.031 1 96.31 87 THR A C 1
ATOM 640 O O . THR A 1 87 ? -7.98 7.199 11.047 1 96.31 87 THR A O 1
ATOM 643 N N . SER A 1 88 ? -7.207 8.508 12.641 1 92.56 88 SER A N 1
ATOM 644 C CA . SER A 1 88 ? -5.879 8.609 12.039 1 92.56 88 SER A CA 1
ATOM 645 C C . SER A 1 88 ? -5.211 7.238 11.945 1 92.56 88 SER A C 1
ATOM 647 O O . SER A 1 88 ? -4.43 6.988 11.023 1 92.56 88 SER A O 1
ATOM 649 N N . ASP A 1 89 ? -5.523 6.293 12.828 1 92 89 ASP A N 1
ATOM 650 C CA . ASP A 1 89 ? -4.949 4.949 12.805 1 92 89 ASP A CA 1
ATOM 651 C C . ASP A 1 89 ? -5.395 4.184 11.562 1 92 89 ASP A C 1
ATOM 653 O O . ASP A 1 89 ? -4.793 3.164 11.211 1 92 89 ASP A O 1
ATOM 657 N N . TYR A 1 90 ? -6.426 4.727 10.969 1 93.31 90 TYR A N 1
ATOM 658 C CA . TYR A 1 90 ? -6.945 4.062 9.781 1 93.31 90 TYR A CA 1
ATOM 659 C C . TYR A 1 90 ? -6.461 4.758 8.516 1 93.31 90 TYR A C 1
ATOM 661 O O . TYR A 1 90 ? -6.738 4.297 7.402 1 93.31 90 TYR A O 1
ATOM 669 N N . GLY A 1 91 ? -5.762 5.922 8.766 1 93.44 91 GLY A N 1
ATOM 670 C CA . GLY A 1 91 ? -5.184 6.598 7.613 1 93.44 91 GLY A CA 1
ATOM 671 C C . GLY A 1 91 ? -5.957 7.84 7.203 1 93.44 91 GLY A C 1
ATOM 672 O O . GLY A 1 91 ? -5.684 8.43 6.156 1 93.44 91 GLY A O 1
ATOM 673 N N . VAL A 1 92 ? -6.926 8.203 7.996 1 96.25 92 VAL A N 1
ATOM 674 C CA . VAL A 1 92 ? -7.699 9.406 7.691 1 96.25 92 VAL A CA 1
ATOM 675 C C . VAL A 1 92 ? -6.883 10.648 8.047 1 96.25 92 VAL A C 1
ATOM 677 O O . VAL A 1 92 ? -6.246 10.703 9.102 1 96.25 92 VAL A O 1
ATOM 680 N N . CYS A 1 93 ? -6.844 11.586 7.168 1 96.06 93 CYS A N 1
ATOM 681 C CA . CYS A 1 93 ? -6.219 12.875 7.441 1 96.06 93 CYS A CA 1
ATOM 682 C C . CYS A 1 93 ? -7.254 13.906 7.879 1 96.06 93 CYS A C 1
ATOM 684 O O . CYS A 1 93 ? -8.156 14.25 7.109 1 96.06 93 CYS A O 1
ATOM 686 N N . VAL A 1 94 ? -7.051 14.438 9.055 1 96.56 94 VAL A N 1
ATOM 687 C CA . VAL A 1 94 ? -7.996 15.398 9.602 1 96.56 94 VAL A CA 1
ATOM 688 C C . VAL A 1 94 ? -7.477 16.812 9.367 1 96.56 94 VAL A C 1
ATOM 690 O O . VAL A 1 94 ? -6.324 17.125 9.688 1 96.56 94 VAL A O 1
ATOM 693 N N . VAL A 1 95 ? -8.344 17.656 8.828 1 94.75 95 VAL A N 1
ATOM 694 C CA . VAL A 1 95 ? -8.016 19.062 8.562 1 94.75 95 VAL A CA 1
ATOM 695 C C . VAL A 1 95 ? -9.055 19.969 9.227 1 94.75 95 VAL A C 1
ATOM 697 O O . VAL A 1 95 ? -10.211 20.016 8.805 1 94.75 95 VAL A O 1
ATOM 700 N N . PRO A 1 96 ? -8.625 20.719 10.18 1 94.69 96 PRO A N 1
ATOM 701 C CA . PRO A 1 96 ? -9.586 21.578 10.883 1 94.69 96 PRO A CA 1
ATOM 702 C C . PRO A 1 96 ? -9.922 22.844 10.102 1 94.69 96 PRO A C 1
ATOM 704 O O . PRO A 1 96 ? -9.109 23.328 9.305 1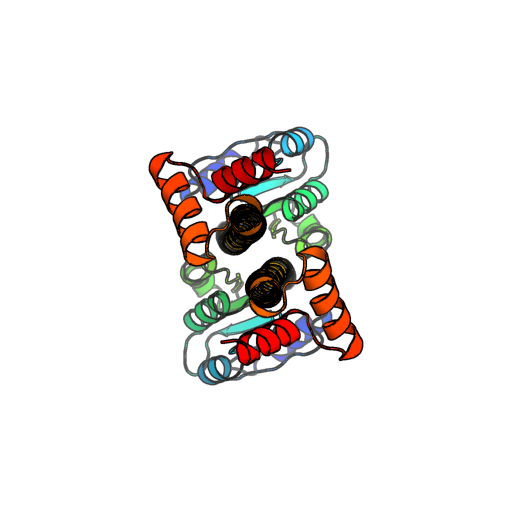 94.69 96 PRO A O 1
ATOM 707 N N . LYS A 1 97 ? -11.141 23.375 10.406 1 92.31 97 LYS A N 1
ATOM 708 C CA . LYS A 1 97 ? -11.562 24.688 9.922 1 92.31 97 LYS A CA 1
ATOM 709 C C . LYS A 1 97 ? -11.078 25.781 10.852 1 92.31 97 LYS A C 1
ATOM 711 O O . LYS A 1 97 ? -11 25.594 12.07 1 92.31 97 LYS A O 1
ATOM 716 N N . PRO A 1 98 ? -10.797 27.062 10.367 1 92.69 98 PRO A N 1
ATOM 717 C CA . PRO A 1 98 ? -10.758 27.453 8.953 1 92.69 98 PRO A CA 1
ATOM 718 C C . PRO A 1 98 ? -9.633 26.766 8.188 1 92.69 98 PRO A C 1
ATOM 720 O O . PRO A 1 98 ? -8.562 26.5 8.742 1 92.69 98 PRO A O 1
ATOM 723 N N . LEU A 1 99 ? -9.938 26.5 6.965 1 89.81 99 LEU A N 1
ATOM 724 C CA . LEU A 1 99 ? -9.008 25.703 6.16 1 89.81 99 LEU A CA 1
ATOM 725 C C . LEU A 1 99 ? -7.711 26.469 5.914 1 89.81 99 LEU A C 1
ATOM 727 O O . LEU A 1 99 ? -7.738 27.609 5.457 1 89.81 99 LEU A O 1
ATOM 731 N N . ASN A 1 100 ? -6.648 25.828 6.312 1 86.56 100 ASN A N 1
ATOM 732 C CA . ASN A 1 100 ? -5.297 26.25 5.965 1 86.56 100 ASN A CA 1
ATOM 733 C C . ASN A 1 100 ? -4.852 25.672 4.625 1 86.56 100 ASN A C 1
ATOM 735 O O . ASN A 1 100 ? -4.754 24.453 4.473 1 86.56 100 ASN A O 1
ATOM 739 N N . LYS A 1 101 ? -4.566 26.594 3.682 1 85.94 101 LYS A N 1
ATOM 740 C CA . LYS A 1 101 ? -4.254 26.172 2.322 1 85.94 101 LYS A CA 1
ATOM 741 C C . LYS A 1 101 ? -3.078 25.203 2.307 1 85.94 101 LYS A C 1
ATOM 743 O O . LYS A 1 101 ? -3.088 24.219 1.562 1 85.94 101 LYS A O 1
ATOM 748 N N . GLN A 1 102 ? -2.094 25.469 3.088 1 85.5 102 GLN A N 1
ATOM 749 C CA . GLN A 1 102 ? -0.912 24.609 3.131 1 85.5 102 GLN A CA 1
ATOM 750 C C . GLN A 1 102 ? -1.25 23.234 3.688 1 85.5 102 GLN A C 1
ATOM 752 O O . GLN A 1 102 ? -0.787 22.219 3.164 1 85.5 102 GLN A O 1
ATOM 757 N N . GLU A 1 103 ? -2.029 23.25 4.691 1 87.62 103 GLU A N 1
ATOM 758 C CA . GLU A 1 103 ? -2.42 21.984 5.312 1 87.62 103 GLU A CA 1
ATOM 759 C C . GLU A 1 103 ? -3.291 21.156 4.375 1 87.62 103 GLU A C 1
ATOM 761 O O . GLU A 1 103 ? -3.123 19.938 4.277 1 87.62 103 GLU A O 1
ATOM 766 N N . LEU A 1 104 ? -4.176 21.875 3.77 1 91.88 104 LEU A N 1
ATOM 767 C CA . LEU A 1 104 ? -5.051 21.188 2.828 1 91.88 104 LEU A CA 1
ATOM 768 C C . LEU A 1 104 ? -4.258 20.641 1.642 1 91.88 104 LEU A C 1
ATOM 770 O O . LEU A 1 104 ? -4.488 19.516 1.197 1 91.88 104 LEU A O 1
ATOM 774 N N . LEU A 1 105 ? -3.359 21.422 1.161 1 91.06 105 LEU A N 1
ATOM 775 C CA . LEU A 1 105 ? -2.504 20.984 0.061 1 91.06 105 LEU A CA 1
ATOM 776 C C . LEU A 1 105 ? -1.715 19.734 0.447 1 91.06 105 LEU A C 1
ATOM 778 O O . LEU A 1 105 ? -1.646 18.781 -0.324 1 91.06 105 LEU A O 1
ATOM 782 N N . GLN A 1 106 ? -1.152 19.75 1.541 1 91.94 106 GLN A N 1
ATOM 783 C CA . GLN A 1 106 ? -0.385 18.594 2.01 1 91.94 106 GLN A CA 1
ATOM 784 C C . GLN A 1 106 ? -1.265 17.359 2.119 1 91.94 106 GLN A C 1
ATOM 786 O O . GLN A 1 106 ? -0.863 16.266 1.707 1 91.94 106 GLN A O 1
ATOM 791 N N . ALA A 1 107 ? -2.43 17.531 2.715 1 93.12 107 ALA A N 1
ATOM 792 C CA . ALA A 1 107 ? -3.352 16.406 2.861 1 93.12 107 ALA A CA 1
ATOM 793 C C . ALA A 1 107 ? -3.691 15.805 1.506 1 93.12 107 ALA A C 1
ATOM 795 O O . ALA A 1 107 ? -3.688 14.578 1.352 1 93.12 107 ALA A O 1
ATOM 796 N N . ILE A 1 108 ? -3.922 16.656 0.573 1 93.31 108 ILE A N 1
ATOM 797 C CA . ILE A 1 108 ? -4.289 16.219 -0.771 1 93.31 108 ILE A CA 1
ATOM 798 C C . ILE A 1 108 ? -3.125 15.477 -1.408 1 93.31 108 ILE A C 1
ATOM 800 O O . ILE A 1 108 ? -3.299 14.367 -1.929 1 93.31 108 ILE A O 1
ATOM 804 N N . ARG A 1 109 ? -1.986 16 -1.375 1 91.81 109 ARG A N 1
ATOM 805 C CA . ARG A 1 109 ? -0.817 15.414 -2.021 1 91.81 109 ARG A CA 1
ATOM 806 C C . ARG A 1 109 ? -0.405 14.117 -1.334 1 91.81 109 ARG A C 1
ATOM 808 O O . ARG A 1 109 ? -0.067 13.133 -1.999 1 91.81 109 ARG A O 1
ATOM 815 N N . MET A 1 110 ? -0.455 14.148 -0.073 1 91.44 110 MET A N 1
ATOM 816 C CA . MET A 1 110 ? -0.138 12.93 0.667 1 91.44 110 MET A CA 1
ATOM 817 C C . MET A 1 110 ? -1.136 11.82 0.344 1 91.44 110 MET A C 1
ATOM 819 O O . MET A 1 110 ? -0.749 10.664 0.159 1 91.44 110 MET A O 1
ATOM 823 N N . GLY A 1 111 ? -2.387 12.234 0.38 1 93.06 111 GLY A N 1
ATOM 824 C CA . GLY A 1 111 ? -3.398 11.258 0.002 1 93.06 111 GLY A CA 1
ATOM 825 C C . GLY A 1 111 ? -3.145 10.633 -1.356 1 93.06 111 GLY A C 1
ATOM 826 O O . GLY A 1 111 ? -3.258 9.414 -1.516 1 93.06 111 GLY A O 1
ATOM 827 N N . SER A 1 112 ? -2.779 11.453 -2.291 1 91.69 112 SER A N 1
ATOM 828 C CA . SER A 1 112 ? -2.49 10.977 -3.641 1 91.69 112 SER A CA 1
ATOM 829 C C . SER A 1 112 ? -1.259 10.078 -3.658 1 91.69 112 SER A C 1
ATOM 831 O O . SER A 1 112 ? -1.245 9.047 -4.336 1 91.69 112 SER A O 1
ATOM 833 N N . ALA A 1 113 ? -0.259 10.5 -2.947 1 91.81 113 ALA A N 1
ATOM 834 C CA . ALA A 1 113 ? 0.973 9.719 -2.877 1 91.81 113 ALA A CA 1
ATOM 835 C C . ALA A 1 113 ? 0.717 8.344 -2.266 1 91.81 113 ALA A C 1
ATOM 837 O O . ALA A 1 113 ? 1.188 7.328 -2.785 1 91.81 113 ALA A O 1
ATOM 838 N N . PHE A 1 114 ? -0.062 8.352 -1.254 1 91.5 114 PHE A N 1
ATOM 839 C CA . PHE A 1 114 ? -0.384 7.098 -0.579 1 91.5 114 PHE A CA 1
ATOM 840 C C . PHE A 1 114 ? -1.19 6.184 -1.492 1 91.5 114 PHE A C 1
ATOM 842 O O . PHE A 1 114 ? -0.895 4.992 -1.604 1 91.5 114 PHE A O 1
ATOM 849 N N . ARG A 1 115 ? -2.145 6.75 -2.08 1 92.94 115 ARG A N 1
ATOM 850 C CA . ARG A 1 115 ? -2.959 5.969 -3.006 1 92.94 115 ARG A CA 1
ATOM 851 C C . ARG A 1 115 ? -2.094 5.328 -4.086 1 92.94 115 ARG A C 1
ATOM 853 O O . ARG A 1 115 ? -2.266 4.148 -4.41 1 92.94 115 ARG A O 1
ATOM 860 N N . HIS A 1 116 ? -1.229 6.102 -4.633 1 92.69 116 HIS A N 1
ATOM 861 C CA . HIS A 1 116 ? -0.37 5.617 -5.707 1 92.69 116 HIS A CA 1
ATOM 862 C C . HIS A 1 116 ? 0.441 4.406 -5.258 1 92.69 116 HIS A C 1
ATOM 864 O O . HIS A 1 116 ? 0.533 3.41 -5.98 1 92.69 116 HIS A O 1
ATOM 870 N N . ARG A 1 117 ? 0.962 4.496 -4.105 1 92.81 117 ARG A N 1
ATOM 871 C CA . ARG A 1 117 ? 1.783 3.402 -3.592 1 92.81 117 ARG A CA 1
ATOM 872 C C . ARG A 1 117 ? 0.934 2.172 -3.299 1 92.81 117 ARG A C 1
ATOM 874 O O . ARG A 1 117 ? 1.324 1.049 -3.625 1 92.81 117 ARG A O 1
ATOM 881 N N . LEU A 1 118 ? -0.176 2.371 -2.725 1 93.56 118 LEU A N 1
ATOM 882 C CA . LEU A 1 118 ? -1.074 1.265 -2.414 1 93.56 118 LEU A CA 1
ATOM 883 C C . LEU A 1 118 ? -1.55 0.576 -3.689 1 93.56 118 LEU A C 1
ATOM 885 O O . LEU A 1 118 ? -1.548 -0.655 -3.771 1 93.56 118 LEU A O 1
ATOM 889 N N . LEU A 1 119 ? -1.913 1.368 -4.656 1 92.94 119 LEU A N 1
ATOM 890 C CA . LEU A 1 119 ? -2.412 0.82 -5.914 1 92.94 119 LEU A CA 1
ATOM 891 C C . LEU A 1 119 ? -1.325 0.024 -6.629 1 92.94 119 LEU A C 1
ATOM 893 O O . LEU A 1 119 ? -1.611 -0.998 -7.258 1 92.94 119 LEU A O 1
ATOM 897 N N . GLY A 1 120 ? -0.135 0.549 -6.562 1 94.12 120 GLY A N 1
ATOM 898 C CA . GLY A 1 120 ? 0.969 -0.186 -7.16 1 94.12 120 GLY A CA 1
ATOM 899 C C . GLY A 1 120 ? 1.121 -1.589 -6.602 1 94.12 120 GLY A C 1
ATOM 900 O O . GLY A 1 120 ? 1.249 -2.553 -7.359 1 94.12 120 GLY A O 1
ATOM 901 N N . LEU A 1 121 ? 1.061 -1.71 -5.32 1 94.56 121 LEU A N 1
ATOM 902 C CA . LEU A 1 121 ? 1.197 -3.006 -4.664 1 94.56 121 LEU A CA 1
ATOM 903 C C . LEU A 1 121 ? -0.023 -3.881 -4.93 1 94.56 121 LEU A C 1
ATOM 905 O O . LEU A 1 121 ? 0.106 -5.094 -5.113 1 94.56 121 LEU A O 1
ATOM 909 N N . GLN A 1 122 ? -1.156 -3.246 -4.926 1 94.38 122 GLN A N 1
ATOM 910 C CA . GLN A 1 122 ? -2.383 -3.984 -5.199 1 94.38 122 GLN A CA 1
ATOM 911 C C . GLN A 1 122 ? -2.379 -4.547 -6.617 1 94.38 122 GLN A C 1
ATOM 913 O O . GLN A 1 122 ? -2.791 -5.688 -6.84 1 94.38 122 GLN A O 1
ATOM 918 N N . LYS A 1 123 ? -1.982 -3.738 -7.535 1 96.12 123 LYS A N 1
ATOM 919 C CA . LYS A 1 123 ? -1.869 -4.191 -8.922 1 96.12 123 LYS A CA 1
ATOM 920 C C . LYS A 1 123 ? -0.908 -5.371 -9.031 1 96.12 123 LYS A C 1
ATOM 922 O O . LYS A 1 123 ? -1.186 -6.336 -9.75 1 96.12 123 LYS A O 1
ATOM 927 N N . GLU A 1 124 ? 0.184 -5.277 -8.367 1 97.5 124 GLU A N 1
ATOM 928 C CA . GLU A 1 124 ? 1.146 -6.375 -8.359 1 97.5 124 GLU A CA 1
ATOM 929 C C . GLU A 1 124 ? 0.524 -7.645 -7.785 1 97.5 124 GLU A C 1
ATOM 931 O O . GLU A 1 124 ? 0.712 -8.734 -8.328 1 97.5 124 GLU A O 1
ATOM 936 N N . ASN A 1 125 ? -0.175 -7.484 -6.758 1 97.56 125 ASN A N 1
ATOM 937 C CA . ASN A 1 125 ? -0.879 -8.609 -6.16 1 97.56 125 ASN A CA 1
ATOM 938 C C . ASN A 1 125 ? -1.844 -9.258 -7.148 1 97.56 125 ASN A C 1
ATOM 940 O O . ASN A 1 125 ? -1.891 -10.484 -7.266 1 97.56 125 ASN A O 1
ATOM 944 N N . ASN A 1 126 ? -2.564 -8.445 -7.777 1 97.31 126 ASN A N 1
ATOM 945 C CA . ASN A 1 126 ? -3.523 -8.953 -8.758 1 97.31 126 ASN A CA 1
ATOM 946 C C . ASN A 1 126 ? -2.828 -9.68 -9.898 1 97.31 126 ASN A C 1
ATOM 948 O O . ASN A 1 126 ? -3.295 -10.734 -10.344 1 97.31 126 ASN A O 1
ATOM 952 N N . LYS A 1 127 ? -1.776 -9.117 -10.336 1 98.25 127 LYS A N 1
ATOM 953 C CA . LYS A 1 127 ? -0.988 -9.75 -11.383 1 98.25 127 LYS A CA 1
ATOM 954 C C . LYS A 1 127 ? -0.463 -11.109 -10.93 1 98.25 127 LYS A C 1
ATOM 956 O O . LYS A 1 127 ? -0.534 -12.086 -11.68 1 98.25 127 LYS A O 1
ATOM 961 N N . LEU A 1 128 ? 0.02 -11.156 -9.742 1 98.25 128 LEU A N 1
ATOM 962 C CA . LEU A 1 128 ? 0.565 -12.398 -9.203 1 98.25 128 LEU A CA 1
ATOM 963 C C . LEU A 1 128 ? -0.533 -13.438 -9.016 1 98.25 128 LEU A C 1
ATOM 965 O O . LEU A 1 128 ? -0.32 -14.625 -9.273 1 98.25 128 LEU A O 1
ATOM 969 N N . ARG A 1 129 ? -1.652 -13.023 -8.602 1 98.06 129 ARG A N 1
ATOM 970 C CA . ARG A 1 129 ? -2.783 -13.93 -8.469 1 98.06 129 ARG A CA 1
ATOM 971 C C . ARG A 1 129 ? -3.18 -14.516 -9.82 1 98.06 129 ARG A C 1
ATOM 973 O O . ARG A 1 129 ? -3.439 -15.719 -9.93 1 98.06 129 ARG A O 1
ATOM 980 N N . ALA A 1 130 ? -3.234 -13.695 -10.789 1 97.88 130 ALA A N 1
ATOM 981 C CA . ALA A 1 130 ? -3.566 -14.141 -12.141 1 97.88 130 ALA A CA 1
ATOM 982 C C . ALA A 1 130 ? -2.527 -15.125 -12.664 1 97.88 130 ALA A C 1
ATOM 984 O O . ALA A 1 130 ? -2.877 -16.141 -13.281 1 97.88 130 ALA A O 1
ATOM 985 N N . LYS A 1 131 ? -1.289 -14.836 -12.453 1 97.94 131 LYS A N 1
ATOM 986 C CA . LYS A 1 131 ? -0.213 -15.727 -12.883 1 97.94 131 LYS A CA 1
ATOM 987 C C . LYS A 1 131 ? -0.301 -17.078 -12.18 1 97.94 131 LYS A C 1
ATOM 989 O O . LYS A 1 131 ? -0.059 -18.125 -12.789 1 97.94 131 LYS A O 1
ATOM 994 N N . LEU A 1 132 ? -0.581 -17.031 -10.953 1 97.88 132 LEU A N 1
ATOM 995 C CA . LEU A 1 132 ? -0.722 -18.25 -10.164 1 97.88 132 LEU A CA 1
ATOM 996 C C . LEU A 1 132 ? -1.856 -19.109 -10.703 1 97.88 132 LEU A C 1
ATOM 998 O O . LEU A 1 132 ? -1.691 -20.328 -10.875 1 97.88 132 LEU A O 1
ATOM 1002 N N . GLU A 1 133 ? -2.926 -18.469 -10.945 1 97.25 133 GLU A N 1
ATOM 1003 C CA . GLU A 1 133 ? -4.07 -19.203 -11.492 1 97.25 133 GLU A CA 1
ATOM 1004 C C . GLU A 1 133 ? -3.748 -19.781 -12.859 1 97.25 133 GLU A C 1
ATOM 1006 O O . GLU A 1 133 ? -4.066 -20.953 -13.133 1 97.25 133 GLU A O 1
ATOM 1011 N N . GLU A 1 134 ? -3.182 -19.016 -13.672 1 97.81 134 GLU A N 1
ATOM 1012 C CA . GLU A 1 134 ? -2.799 -19.484 -15 1 97.81 134 GLU A CA 1
ATOM 1013 C C . GLU A 1 134 ? -1.866 -20.688 -14.914 1 97.81 134 GLU A C 1
ATOM 1015 O O . GLU A 1 134 ? -2.064 -21.672 -15.617 1 97.81 134 GLU A O 1
ATOM 1020 N N . LEU A 1 135 ? -0.872 -20.609 -14.102 1 97.25 135 LEU A N 1
ATOM 1021 C CA . LEU A 1 135 ? 0.089 -21.688 -13.961 1 97.25 135 LEU A CA 1
ATOM 1022 C C . LEU A 1 135 ? -0.603 -22.969 -13.492 1 97.25 135 LEU A C 1
ATOM 1024 O O . LEU A 1 135 ? -0.272 -24.062 -13.961 1 97.25 135 LEU A O 1
ATOM 1028 N N . ARG A 1 136 ? -1.547 -22.797 -12.648 1 95.81 136 ARG A N 1
ATOM 1029 C CA . ARG A 1 136 ? -2.299 -23.953 -12.156 1 95.81 136 ARG A CA 1
ATOM 1030 C C . ARG A 1 136 ? -3.025 -24.672 -13.289 1 95.81 136 ARG A C 1
ATOM 1032 O O . ARG A 1 136 ? -2.918 -25.891 -13.43 1 95.81 136 ARG A O 1
ATOM 1039 N N . TYR A 1 137 ? -3.648 -23.906 -14.086 1 97.12 137 TYR A N 1
ATOM 1040 C CA . TYR A 1 137 ? -4.449 -24.5 -15.156 1 97.12 137 TYR A CA 1
ATOM 1041 C C . TYR A 1 137 ? -3.559 -25 -16.281 1 97.12 137 TYR A C 1
ATOM 1043 O O . TYR A 1 137 ? -3.82 -26.047 -16.875 1 97.12 137 TYR A O 1
ATOM 1051 N N . VAL A 1 138 ? -2.545 -24.234 -16.547 1 96.88 138 VAL A N 1
ATOM 1052 C CA . VAL A 1 138 ? -1.626 -24.641 -17.609 1 96.88 138 VAL A CA 1
ATOM 1053 C C . VAL A 1 138 ? -0.969 -25.969 -17.219 1 96.88 138 VAL A C 1
ATOM 1055 O O . VAL A 1 138 ? -0.849 -26.875 -18.047 1 96.88 138 VAL A O 1
ATOM 1058 N N . SER A 1 139 ? -0.549 -26.109 -16.016 1 94.62 139 SER A N 1
ATOM 1059 C CA . SER A 1 139 ? 0.086 -27.328 -15.547 1 94.62 139 SER A CA 1
ATOM 1060 C C . SER A 1 139 ? -0.867 -28.516 -15.648 1 94.62 139 SER A C 1
ATOM 1062 O O . SER A 1 139 ? -0.48 -29.594 -16.109 1 94.62 139 SER A O 1
ATOM 1064 N N . ARG A 1 140 ? -2.035 -28.266 -15.234 1 93 140 ARG A N 1
ATOM 1065 C CA . ARG A 1 140 ? -3.029 -29.328 -15.305 1 93 140 ARG A CA 1
ATOM 1066 C C . ARG A 1 140 ? -3.316 -29.719 -16.75 1 93 140 ARG A C 1
ATOM 1068 O O . ARG A 1 140 ? -3.426 -30.906 -17.062 1 93 140 ARG A O 1
ATOM 1075 N N . ALA A 1 141 ? -3.465 -28.766 -17.578 1 96.38 141 ALA A N 1
ATOM 1076 C CA . ALA A 1 141 ? -3.713 -29.031 -19 1 96.38 141 ALA A CA 1
ATOM 1077 C C . ALA A 1 141 ? -2.562 -29.812 -19.625 1 96.38 141 ALA A C 1
ATOM 1079 O O . ALA A 1 141 ? -2.787 -30.75 -20.391 1 96.38 141 ALA A O 1
ATOM 1080 N N . LYS A 1 142 ? -1.363 -29.438 -19.312 1 94.31 142 LYS A N 1
ATOM 1081 C CA . LYS A 1 142 ? -0.203 -30.156 -19.828 1 94.31 142 LYS A CA 1
ATOM 1082 C C . LYS A 1 142 ? -0.235 -31.625 -19.406 1 94.31 142 LYS A C 1
ATOM 1084 O O . LYS A 1 142 ? 0.051 -32.5 -20.203 1 94.31 142 LYS A O 1
ATOM 1089 N N . PHE A 1 143 ? -0.581 -31.875 -18.188 1 91.38 143 PHE A N 1
ATOM 1090 C CA . PHE A 1 143 ? -0.682 -33.219 -17.672 1 91.38 143 PHE A CA 1
ATOM 1091 C C . PHE A 1 143 ? -1.674 -34.062 -18.484 1 91.38 143 PHE A C 1
ATOM 1093 O O . PHE A 1 143 ? -1.389 -35.188 -18.859 1 91.38 143 PHE A O 1
ATOM 1100 N N . LEU A 1 144 ? -2.742 -33.438 -18.703 1 93.19 144 LEU A N 1
ATOM 1101 C CA . LEU A 1 144 ? -3.785 -34.156 -19.453 1 93.19 144 LEU A CA 1
ATOM 1102 C C . LEU A 1 144 ? -3.334 -34.438 -20.875 1 93.19 144 LEU A C 1
ATOM 1104 O O . LEU A 1 144 ? -3.617 -35.5 -21.422 1 93.19 144 LEU A O 1
ATOM 1108 N N . LEU A 1 145 ? -2.648 -33.438 -21.438 1 94.56 145 LEU A N 1
ATOM 1109 C CA . LEU A 1 145 ? -2.158 -33.656 -22.797 1 94.56 145 LEU A CA 1
ATOM 1110 C C . LEU A 1 145 ? -1.114 -34.75 -22.844 1 94.56 145 LEU A C 1
ATOM 1112 O O . LEU A 1 145 ? -1.07 -35.531 -23.797 1 94.56 145 LEU A O 1
ATOM 1116 N N . ILE A 1 146 ? -0.378 -34.875 -21.844 1 90.31 146 ILE A N 1
ATOM 1117 C CA . ILE A 1 146 ? 0.659 -35.906 -21.766 1 90.31 146 ILE A CA 1
ATOM 1118 C C . ILE A 1 146 ? 0.018 -37.281 -21.562 1 90.31 146 ILE A C 1
ATOM 1120 O O . ILE A 1 146 ? 0.342 -38.219 -22.281 1 90.31 146 ILE A O 1
ATOM 1124 N N . THR A 1 147 ? -0.959 -37.344 -20.656 1 88.81 147 THR A N 1
ATOM 1125 C CA . THR A 1 147 ? -1.535 -38.625 -20.281 1 88.81 147 THR A CA 1
ATOM 1126 C C . THR A 1 147 ? -2.535 -39.094 -21.344 1 88.81 147 THR A C 1
ATOM 1128 O O . THR A 1 147 ? -2.621 -40.281 -21.625 1 88.81 147 THR A O 1
ATOM 1131 N N . GLU A 1 148 ? -3.254 -38.219 -21.969 1 92.56 148 GLU A N 1
ATOM 1132 C CA . GLU A 1 148 ? -4.348 -38.594 -22.859 1 92.56 148 GLU A CA 1
ATOM 1133 C C . GLU A 1 148 ? -3.898 -38.625 -24.312 1 92.56 148 GLU A C 1
ATOM 1135 O O . GLU A 1 148 ? -4.441 -39.375 -25.125 1 92.56 148 GLU A O 1
ATOM 1140 N N . GLN A 1 149 ? -2.91 -37.812 -24.641 1 93.44 149 GLN A N 1
ATOM 1141 C CA . GLN A 1 149 ? -2.514 -37.688 -26.031 1 93.44 149 GLN A CA 1
ATOM 1142 C C . GLN A 1 149 ? -1.077 -38.156 -26.25 1 93.44 149 GLN A C 1
ATOM 1144 O O . GLN A 1 149 ? -0.589 -38.219 -27.375 1 93.44 149 GLN A O 1
ATOM 1149 N N . GLY A 1 150 ? -0.306 -38.438 -25.188 1 89.19 150 GLY A N 1
ATOM 1150 C CA . GLY A 1 150 ? 1.039 -38.969 -25.266 1 89.19 150 GLY A CA 1
ATOM 1151 C C . GLY A 1 150 ? 2.078 -37.938 -25.656 1 89.19 150 GLY A C 1
ATOM 1152 O O . GLY A 1 150 ? 3.121 -38.281 -26.219 1 89.19 150 GLY A O 1
ATOM 1153 N N . MET A 1 151 ? 1.868 -36.688 -25.375 1 91.88 151 MET A N 1
ATOM 1154 C CA . MET A 1 151 ? 2.797 -35.625 -25.75 1 91.88 151 MET A CA 1
ATOM 1155 C C . MET A 1 151 ? 3.959 -35.531 -24.766 1 91.88 151 MET A C 1
ATOM 1157 O O . MET A 1 151 ? 3.832 -35.969 -23.609 1 91.88 151 MET A O 1
ATOM 1161 N N . SER A 1 152 ? 5.051 -35 -25.25 1 89.5 152 SER A N 1
ATOM 1162 C CA . SER A 1 152 ? 6.102 -34.594 -24.328 1 89.5 152 SER A CA 1
ATOM 1163 C C . SER A 1 152 ? 5.746 -33.281 -23.609 1 89.5 152 SER A C 1
ATOM 1165 O O . SER A 1 152 ? 4.82 -32.594 -24.016 1 89.5 152 SER A O 1
ATOM 1167 N N . GLU A 1 153 ? 6.43 -33.031 -22.578 1 89.06 153 GLU A N 1
ATOM 1168 C CA . GLU A 1 153 ? 6.172 -31.797 -21.859 1 89.06 153 GLU A CA 1
ATOM 1169 C C . GLU A 1 153 ? 6.371 -30.578 -22.75 1 89.06 153 GLU A C 1
ATOM 1171 O O . GLU A 1 153 ? 5.559 -29.656 -22.75 1 89.06 153 GLU A O 1
ATOM 1176 N N . GLU A 1 154 ? 7.445 -30.594 -23.438 1 92.38 154 GLU A N 1
ATOM 1177 C CA . GLU A 1 154 ? 7.734 -29.484 -24.344 1 92.38 154 GLU A CA 1
ATOM 1178 C C . GLU A 1 154 ? 6.664 -29.344 -25.422 1 92.38 154 GLU A C 1
ATOM 1180 O O . GLU A 1 154 ? 6.242 -28.234 -25.75 1 92.38 154 GLU A O 1
ATOM 1185 N N . ALA A 1 155 ? 6.238 -30.5 -25.922 1 95.44 155 ALA A N 1
ATOM 1186 C CA . ALA A 1 155 ? 5.211 -30.469 -26.953 1 95.44 155 ALA A CA 1
ATOM 1187 C C . ALA A 1 155 ? 3.883 -29.969 -26.406 1 95.44 155 ALA A C 1
ATOM 1189 O O . ALA A 1 155 ? 3.172 -29.219 -27.078 1 95.44 155 ALA A O 1
ATOM 1190 N N . ALA A 1 156 ? 3.584 -30.422 -25.219 1 95.88 156 ALA A N 1
ATOM 1191 C CA . ALA A 1 156 ? 2.354 -29.984 -24.578 1 95.88 156 ALA A CA 1
ATOM 1192 C C . ALA A 1 156 ? 2.371 -28.484 -24.312 1 95.88 156 ALA A C 1
ATOM 1194 O O . ALA A 1 156 ? 1.378 -27.797 -24.562 1 95.88 156 ALA A O 1
ATOM 1195 N N . HIS A 1 157 ? 3.451 -28 -23.844 1 95.31 157 HIS A N 1
ATOM 1196 C CA . HIS A 1 157 ? 3.607 -26.578 -23.594 1 95.31 157 HIS A CA 1
ATOM 1197 C C . HIS A 1 157 ? 3.443 -25.766 -24.891 1 95.31 157 HIS A C 1
ATOM 1199 O O . HIS A 1 157 ? 2.729 -24.766 -24.906 1 95.31 157 HIS A O 1
ATOM 1205 N N . ARG A 1 158 ? 4.047 -26.25 -25.875 1 97.31 158 ARG A N 1
ATOM 1206 C CA . ARG A 1 158 ? 3.984 -25.578 -27.172 1 97.31 158 ARG A CA 1
ATOM 1207 C C . ARG A 1 158 ? 2.566 -25.609 -27.734 1 97.31 158 ARG A C 1
ATOM 1209 O O . ARG A 1 158 ? 2.129 -24.641 -28.359 1 97.31 158 ARG A O 1
ATOM 1216 N N . TYR A 1 159 ? 1.969 -26.688 -27.516 1 97.75 159 TYR A N 1
ATOM 1217 C CA . TYR A 1 159 ? 0.594 -26.812 -27.984 1 97.75 159 TYR A CA 1
ATOM 1218 C C . TYR A 1 159 ? -0.304 -25.766 -27.344 1 97.75 159 TYR A C 1
ATOM 1220 O O . TYR A 1 159 ? -1.105 -25.125 -28.031 1 97.75 159 TYR A O 1
ATOM 1228 N N . ILE A 1 160 ? -0.153 -25.578 -26.094 1 97.94 160 ILE A N 1
ATOM 1229 C CA . ILE A 1 160 ? -0.962 -24.609 -25.359 1 97.94 160 ILE A CA 1
ATOM 1230 C C . ILE A 1 160 ? -0.626 -23.203 -25.828 1 97.94 160 ILE A C 1
ATOM 1232 O O . ILE A 1 160 ? -1.523 -22.406 -26.109 1 97.94 160 ILE A O 1
ATOM 1236 N N . GLU A 1 161 ? 0.633 -22.953 -25.922 1 97.5 161 GLU A N 1
ATOM 1237 C CA . GLU A 1 161 ? 1.085 -21.641 -26.359 1 97.5 161 GLU A CA 1
ATOM 1238 C C . GLU A 1 161 ? 0.556 -21.312 -27.75 1 97.5 161 GLU A C 1
ATOM 1240 O O . GLU A 1 161 ? 0.027 -20.219 -27.984 1 97.5 161 GLU A O 1
ATOM 1245 N N . LYS A 1 162 ? 0.703 -22.266 -28.625 1 98 162 LYS A N 1
ATOM 1246 C CA . LYS A 1 162 ? 0.278 -22.078 -30.016 1 98 162 LYS A CA 1
ATOM 1247 C C . LYS A 1 162 ? -1.237 -21.938 -30.109 1 98 162 LYS A C 1
ATOM 1249 O O . LYS A 1 162 ? -1.735 -21.109 -30.875 1 98 162 LYS A O 1
ATOM 1254 N N . SER A 1 163 ? -1.868 -22.75 -29.438 1 97.88 163 SER A N 1
ATOM 1255 C CA . SER A 1 163 ? -3.326 -22.672 -29.422 1 97.88 163 SER A CA 1
ATOM 1256 C C . SER A 1 163 ? -3.803 -21.312 -28.922 1 97.88 163 SER A C 1
ATOM 1258 O O . SER A 1 163 ? -4.746 -20.75 -29.469 1 97.88 163 SER A O 1
ATOM 1260 N N . ALA A 1 164 ? -3.178 -20.844 -27.922 1 97.62 164 ALA A N 1
ATOM 1261 C CA . ALA A 1 164 ? -3.51 -19.531 -27.375 1 97.62 164 ALA A CA 1
ATOM 1262 C C . ALA A 1 164 ? -3.268 -18.438 -28.422 1 97.62 164 ALA A C 1
ATOM 1264 O O . ALA A 1 164 ? -4.125 -17.578 -28.641 1 97.62 164 ALA A O 1
ATOM 1265 N N . MET A 1 165 ? -2.186 -18.516 -29 1 97.69 165 MET A N 1
ATOM 1266 C CA . MET A 1 165 ? -1.799 -17.531 -30 1 97.69 165 MET A CA 1
ATOM 1267 C C . MET A 1 165 ? -2.744 -17.578 -31.203 1 97.69 165 MET A C 1
ATOM 1269 O O . MET A 1 165 ? -3.254 -16.547 -31.641 1 97.69 165 MET A O 1
ATOM 1273 N N . ASP A 1 166 ? -3.031 -18.719 -31.672 1 97.81 166 ASP A N 1
ATOM 1274 C CA . ASP A 1 166 ? -3.832 -18.906 -32.875 1 97.81 166 ASP A CA 1
ATOM 1275 C C . ASP A 1 166 ? -5.273 -18.453 -32.656 1 97.81 166 ASP A C 1
ATOM 1277 O O . ASP A 1 166 ? -5.934 -17.984 -33.594 1 97.81 166 ASP A O 1
ATOM 1281 N N . THR A 1 167 ? -5.676 -18.594 -31.484 1 97.25 167 THR A N 1
ATOM 1282 C CA . THR A 1 167 ? -7.074 -18.297 -31.188 1 97.25 167 THR A CA 1
ATOM 1283 C C . THR A 1 167 ? -7.191 -16.953 -30.484 1 97.25 167 THR A C 1
ATOM 1285 O O . THR A 1 167 ? -8.289 -16.531 -30.094 1 97.25 167 THR A O 1
ATOM 1288 N N . ARG A 1 168 ? -6.156 -16.312 -30.188 1 95.19 168 ARG A N 1
ATOM 1289 C CA . ARG A 1 168 ? -6.082 -15.016 -29.531 1 95.19 168 ARG A CA 1
ATOM 1290 C C . ARG A 1 168 ? -6.75 -15.047 -28.172 1 95.19 168 ARG A C 1
ATOM 1292 O O . ARG A 1 168 ? -7.559 -14.172 -27.844 1 95.19 168 ARG A O 1
ATOM 1299 N N . ARG A 1 169 ? -6.441 -16.094 -27.547 1 97 169 ARG A N 1
ATOM 1300 C CA . ARG A 1 169 ? -6.93 -16.312 -26.188 1 97 169 ARG A CA 1
ATOM 1301 C C . ARG A 1 169 ? -5.77 -16.438 -25.203 1 97 169 ARG A C 1
ATOM 1303 O O . ARG A 1 169 ? -4.613 -16.562 -25.609 1 97 169 ARG A O 1
ATOM 1310 N N . THR A 1 170 ? -6.125 -16.344 -23.891 1 97.12 170 THR A N 1
ATOM 1311 C CA . THR A 1 170 ? -5.078 -16.516 -22.891 1 97.12 170 THR A CA 1
ATOM 1312 C C . THR A 1 170 ? -4.742 -18 -22.719 1 97.12 170 THR A C 1
ATOM 1314 O O . THR A 1 170 ? -5.57 -18.859 -23 1 97.12 170 THR A O 1
ATOM 1317 N N . ARG A 1 171 ? -3.533 -18.25 -22.266 1 97.69 171 ARG A N 1
ATOM 1318 C CA . ARG A 1 171 ? -3.146 -19.625 -21.969 1 97.69 171 ARG A CA 1
ATOM 1319 C C . ARG A 1 171 ? -4.094 -20.25 -20.953 1 97.69 171 ARG A C 1
ATOM 1321 O O . ARG A 1 171 ? -4.363 -21.453 -21.016 1 97.69 171 ARG A O 1
ATOM 1328 N N . LYS A 1 172 ? -4.559 -19.438 -20.094 1 97.94 172 LYS A N 1
ATOM 1329 C CA . LYS A 1 172 ? -5.508 -19.906 -19.094 1 97.94 172 LYS A CA 1
ATOM 1330 C C . LYS A 1 172 ? -6.789 -20.422 -19.75 1 97.94 172 LYS A C 1
ATOM 1332 O O . LYS A 1 172 ? -7.258 -21.516 -19.438 1 97.94 172 LYS A O 1
ATOM 1337 N N . GLU A 1 173 ? -7.309 -19.641 -20.609 1 98 173 GLU A N 1
ATOM 1338 C CA . GLU A 1 173 ? -8.539 -20.016 -21.297 1 98 173 GLU A CA 1
ATOM 1339 C C . GLU A 1 173 ? -8.367 -21.312 -22.094 1 98 173 GLU A C 1
ATOM 1341 O O . GLU A 1 173 ? -9.227 -22.188 -22.047 1 98 173 GLU A O 1
ATOM 1346 N N . VAL A 1 174 ? -7.289 -21.344 -22.828 1 98.25 174 VAL A N 1
ATOM 1347 C CA . VAL A 1 174 ? -6.988 -22.547 -23.609 1 98.25 174 VAL A CA 1
ATOM 1348 C C . VAL A 1 174 ? -6.855 -23.75 -22.672 1 98.25 174 VAL A C 1
ATOM 1350 O O . VAL A 1 174 ? -7.367 -24.828 -22.969 1 98.25 174 VAL A O 1
ATOM 1353 N N . SER A 1 175 ? -6.199 -23.562 -21.578 1 98.38 175 SER A N 1
ATOM 1354 C CA . SER A 1 175 ? -5.992 -24.625 -20.625 1 98.38 175 SER A CA 1
ATOM 1355 C C . SER A 1 175 ? -7.316 -25.125 -20.047 1 98.38 175 SER A C 1
ATOM 1357 O O . SER A 1 175 ? -7.523 -26.328 -19.875 1 98.38 175 SER A O 1
ATOM 1359 N N . LEU A 1 176 ? -8.156 -24.219 -19.75 1 97.75 176 LEU A N 1
ATOM 1360 C CA . LEU A 1 176 ? -9.469 -24.578 -19.219 1 97.75 176 LEU A CA 1
ATOM 1361 C C . LEU A 1 176 ? -10.258 -25.406 -20.234 1 97.75 176 LEU A C 1
ATOM 1363 O O . LEU A 1 176 ? -10.969 -26.344 -19.844 1 97.75 176 LEU A O 1
ATOM 1367 N N . GLU A 1 177 ? -10.148 -25.078 -21.453 1 97.69 177 GLU A N 1
ATOM 1368 C CA . GLU A 1 177 ? -10.805 -25.844 -22.5 1 97.69 177 GLU A CA 1
ATOM 1369 C C . GLU A 1 177 ? -10.25 -27.266 -22.578 1 97.69 177 GLU A C 1
ATOM 1371 O O . GLU A 1 177 ? -11.008 -28.219 -22.734 1 97.69 177 GLU A O 1
ATOM 1376 N N . ILE A 1 178 ? -9 -27.375 -22.516 1 97.38 178 ILE A N 1
ATOM 1377 C CA . ILE A 1 178 ? -8.352 -28.688 -22.547 1 97.38 178 ILE A CA 1
ATOM 1378 C C . ILE A 1 178 ? -8.82 -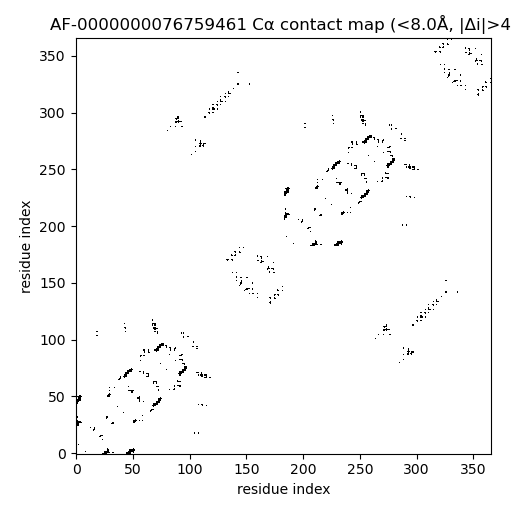29.516 -21.344 1 97.38 178 ILE A C 1
ATOM 1380 O O . ILE A 1 178 ? -9.148 -30.703 -21.5 1 97.38 178 ILE A O 1
ATOM 1384 N N . ILE A 1 179 ? -8.859 -28.922 -20.234 1 96.5 179 ILE A N 1
ATOM 1385 C CA . ILE A 1 179 ? -9.289 -29.609 -19.016 1 96.5 179 ILE A CA 1
ATOM 1386 C C . ILE A 1 179 ? -10.734 -30.078 -19.172 1 96.5 179 ILE A C 1
ATOM 1388 O O . ILE A 1 179 ? -11.062 -31.219 -18.812 1 96.5 179 ILE A O 1
ATOM 1392 N N . ALA A 1 180 ? -11.539 -29.203 -19.688 1 97.19 180 ALA A N 1
ATOM 1393 C CA . ALA A 1 180 ? -12.953 -29.547 -19.875 1 97.19 180 ALA A CA 1
ATOM 1394 C C . ALA A 1 180 ? -13.102 -30.703 -20.844 1 97.19 180 ALA A C 1
ATOM 1396 O O . ALA A 1 180 ? -14.008 -31.531 -20.703 1 97.19 180 ALA A O 1
ATOM 1397 N N . LYS A 1 181 ? -12.266 -30.781 -21.797 1 96.19 181 LYS A N 1
ATOM 1398 C CA . LYS A 1 181 ? -12.328 -31.812 -22.828 1 96.19 181 LYS A CA 1
ATOM 1399 C C . LYS A 1 181 ? -11.977 -33.188 -22.25 1 96.19 181 LYS A C 1
ATOM 1401 O O . LYS A 1 181 ? -12.602 -34.188 -22.594 1 96.19 181 LYS A O 1
ATOM 1406 N N . TYR A 1 182 ? -11.109 -33.25 -21.328 1 93.19 182 TYR A N 1
ATOM 1407 C CA . TYR A 1 182 ? -10.602 -34.531 -20.891 1 93.19 182 TYR A CA 1
ATOM 1408 C C . TYR A 1 182 ? -11.094 -34.875 -19.484 1 93.19 182 TYR A C 1
ATOM 1410 O O . TYR A 1 182 ? -10.914 -36 -19.016 1 93.19 182 TYR A O 1
ATOM 1418 N N . GLU A 1 183 ? -11.617 -33.812 -18.688 1 84.75 183 GLU A N 1
ATOM 1419 C CA . GLU A 1 183 ? -12.203 -34.062 -17.375 1 84.75 183 GLU A CA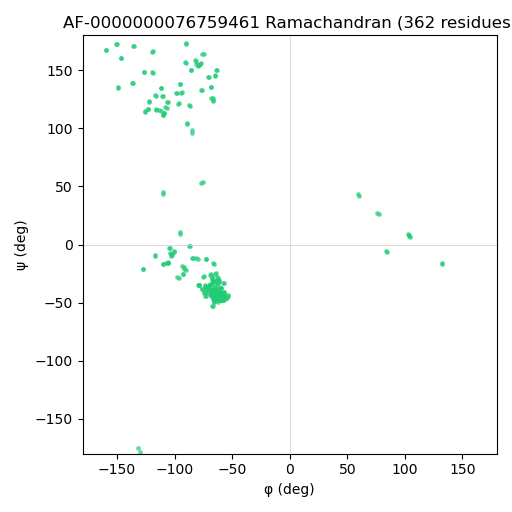 1
ATOM 1420 C C . GLU A 1 183 ? -13.711 -33.812 -17.375 1 84.75 183 GLU A C 1
ATOM 1422 O O . GLU A 1 183 ? -14.195 -32.938 -18.094 1 84.75 183 GLU A O 1
ATOM 1427 N N . MET B 1 1 ? 15 8.805 14.477 1 92.56 1 MET B N 1
ATOM 1428 C CA . MET B 1 1 ? 15.109 10.258 14.383 1 92.56 1 MET B CA 1
ATOM 1429 C C . MET B 1 1 ? 16.469 10.664 13.812 1 92.56 1 MET B C 1
ATOM 1431 O O . MET B 1 1 ? 17.5 10.234 14.312 1 92.56 1 MET B O 1
ATOM 1435 N N . ILE B 1 2 ? 16.406 11.398 12.758 1 95.25 2 ILE B N 1
ATOM 1436 C CA . ILE B 1 2 ? 17.625 11.93 12.141 1 95.25 2 ILE B CA 1
ATOM 1437 C C . ILE B 1 2 ? 17.703 13.438 12.398 1 95.25 2 ILE B C 1
ATOM 1439 O O . ILE B 1 2 ? 16.812 14.188 11.992 1 95.25 2 ILE B O 1
ATOM 1443 N N . SER B 1 3 ? 18.703 13.875 13.078 1 94.38 3 SER B N 1
ATOM 1444 C CA . 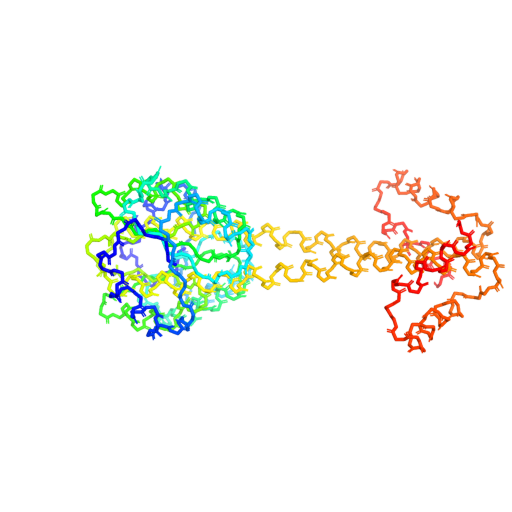SER B 1 3 ? 18.828 15.281 13.438 1 94.38 3 SER B CA 1
ATOM 1445 C C . SER B 1 3 ? 20.297 15.711 13.523 1 94.38 3 SER B C 1
ATOM 1447 O O . SER B 1 3 ? 21.125 14.984 14.07 1 94.38 3 SER B O 1
ATOM 1449 N N . GLY B 1 4 ? 20.547 16.875 12.914 1 87.88 4 GLY B N 1
ATOM 1450 C CA . GLY B 1 4 ? 21.875 17.438 13.016 1 87.88 4 GLY B CA 1
ATOM 1451 C C . GLY B 1 4 ? 22.125 18.156 14.328 1 87.88 4 GLY B C 1
ATOM 1452 O O . GLY B 1 4 ? 23.266 18.547 14.625 1 87.88 4 GLY B O 1
ATOM 1453 N N . SER B 1 5 ? 21.047 18.391 15.062 1 85.62 5 SER B N 1
ATOM 1454 C CA . SER B 1 5 ? 21.156 19.109 16.328 1 85.62 5 SER B CA 1
ATOM 1455 C C . SER B 1 5 ? 20.516 18.312 17.469 1 85.62 5 SER B C 1
ATOM 1457 O O . SER B 1 5 ? 19.594 17.516 17.234 1 85.62 5 SER B O 1
ATOM 1459 N N . GLU B 1 6 ? 21.062 18.469 18.625 1 81.38 6 GLU B N 1
ATOM 1460 C CA . GLU B 1 6 ? 20.484 17.828 19.812 1 81.38 6 GLU B CA 1
ATOM 1461 C C . GLU B 1 6 ? 19.359 18.672 20.391 1 81.38 6 GLU B C 1
ATOM 1463 O O . GLU B 1 6 ? 18.547 18.172 21.188 1 81.38 6 GLU B O 1
ATOM 1468 N N . LYS B 1 7 ? 19.297 19.906 19.875 1 79.12 7 LYS B N 1
ATOM 1469 C CA . LYS B 1 7 ? 18.297 20.797 20.453 1 79.12 7 LYS B CA 1
ATOM 1470 C C . LYS B 1 7 ? 16.891 20.328 20.109 1 79.12 7 LYS B C 1
ATOM 1472 O O . LYS B 1 7 ? 16.578 20.031 18.953 1 79.12 7 LYS B O 1
ATOM 1477 N N . GLY B 1 8 ? 16.031 20.141 21.062 1 76.88 8 GLY B N 1
ATOM 1478 C CA . GLY B 1 8 ? 14.625 19.828 20.891 1 76.88 8 GLY B CA 1
ATOM 1479 C C . GLY B 1 8 ? 14.367 18.344 20.688 1 76.88 8 GLY B C 1
ATOM 1480 O O . GLY B 1 8 ? 13.219 17.906 20.672 1 76.88 8 GLY B O 1
ATOM 1481 N N . LEU B 1 9 ? 15.453 17.656 20.578 1 78.94 9 LEU B N 1
ATOM 1482 C CA . LEU B 1 9 ? 15.328 16.234 20.312 1 78.94 9 LEU B CA 1
ATOM 1483 C C . LEU B 1 9 ? 14.641 15.516 21.469 1 78.94 9 LEU B C 1
ATOM 1485 O O . LEU B 1 9 ? 13.844 14.602 21.25 1 78.94 9 LEU B O 1
ATOM 1489 N N . ASP B 1 10 ? 14.883 16.047 22.562 1 84.81 10 ASP B N 1
ATOM 1490 C CA . ASP B 1 10 ? 14.336 15.406 23.75 1 84.81 10 ASP B CA 1
ATOM 1491 C C . ASP B 1 10 ? 12.82 15.516 23.781 1 84.81 10 ASP B C 1
ATOM 1493 O O . ASP B 1 10 ? 12.125 14.555 24.125 1 84.81 10 ASP B O 1
ATOM 1497 N N . SER B 1 11 ? 12.352 16.688 23.469 1 87.25 11 SER B N 1
ATOM 1498 C CA . SER B 1 11 ? 10.906 16.906 23.484 1 87.25 11 SER B CA 1
ATOM 1499 C C . SER B 1 11 ? 10.203 16.031 22.453 1 87.25 11 SER B C 1
ATOM 1501 O O . SER B 1 11 ? 9.156 15.445 22.734 1 87.25 11 SER B O 1
ATOM 1503 N N . VAL B 1 12 ? 10.836 15.922 21.344 1 88.75 12 VAL B N 1
ATOM 1504 C CA . VAL B 1 12 ? 10.242 15.148 20.266 1 88.75 12 VAL B CA 1
ATOM 1505 C C . VAL B 1 12 ? 10.289 13.664 20.594 1 88.75 12 VAL B C 1
ATOM 1507 O O . VAL B 1 12 ? 9.297 12.945 20.422 1 88.75 12 VAL B O 1
ATOM 1510 N N . THR B 1 13 ? 11.43 13.281 21.156 1 87.44 13 THR B N 1
ATOM 1511 C CA . THR B 1 13 ? 11.594 11.891 21.547 1 87.44 13 THR B CA 1
ATOM 1512 C C . THR B 1 13 ? 10.586 11.5 22.609 1 87.44 13 THR B C 1
ATOM 1514 O O . THR B 1 13 ? 9.961 10.438 22.531 1 87.44 13 THR B O 1
ATOM 1517 N N . SER B 1 14 ? 10.375 12.344 23.531 1 88.75 14 SER B N 1
ATOM 1518 C CA . SER B 1 14 ? 9.406 12.094 24.594 1 88.75 14 SER B CA 1
ATOM 1519 C C . SER B 1 14 ? 7.988 12.008 24.047 1 88.75 14 SER B C 1
ATOM 1521 O O . SER B 1 14 ? 7.207 11.156 24.484 1 88.75 14 SER B O 1
ATOM 1523 N N . PHE B 1 15 ? 7.762 12.867 23.156 1 90.25 15 PHE B N 1
ATOM 1524 C CA . PHE B 1 15 ? 6.438 12.875 22.547 1 90.25 15 PHE B CA 1
ATOM 1525 C C . PHE B 1 15 ? 6.199 11.594 21.766 1 90.25 15 PHE B C 1
ATOM 1527 O O . PHE B 1 15 ? 5.121 11 21.844 1 90.25 15 PHE B O 1
ATOM 1534 N N . LEU B 1 16 ? 7.227 11.125 21.047 1 88.62 16 LEU B N 1
ATOM 1535 C CA . LEU B 1 16 ? 7.141 9.883 20.281 1 88.62 16 LEU B CA 1
ATOM 1536 C C . LEU B 1 16 ? 6.863 8.695 21.203 1 88.62 16 LEU B C 1
ATOM 1538 O O . LEU B 1 16 ? 6.035 7.84 20.875 1 88.62 16 LEU B O 1
ATOM 1542 N N . LYS B 1 17 ? 7.516 8.68 22.297 1 86.25 17 LYS B N 1
ATOM 1543 C CA . LYS B 1 17 ? 7.316 7.605 23.266 1 86.25 17 LYS B CA 1
ATOM 1544 C C . LYS B 1 17 ? 5.898 7.629 23.828 1 86.25 17 LYS B C 1
ATOM 1546 O O . LYS B 1 17 ? 5.27 6.582 23.984 1 86.25 17 LYS B O 1
ATOM 1551 N N . ALA B 1 18 ? 5.395 8.797 23.984 1 87.12 18 ALA B N 1
ATOM 1552 C CA . ALA B 1 18 ? 4.035 8.961 24.484 1 87.12 18 ALA B CA 1
ATOM 1553 C C . ALA B 1 18 ? 3.01 8.484 23.469 1 87.12 18 ALA B C 1
ATOM 1555 O O . ALA B 1 18 ? 1.909 8.062 23.828 1 87.12 18 ALA B O 1
ATOM 1556 N N . CYS B 1 19 ? 3.42 8.531 22.203 1 84.19 19 CYS B N 1
ATOM 1557 C CA . CYS B 1 19 ? 2.537 8.109 21.125 1 84.19 19 CYS B CA 1
ATOM 1558 C C . CYS B 1 19 ? 2.643 6.605 20.891 1 84.19 19 CYS B C 1
ATOM 1560 O O . CYS B 1 19 ? 1.97 6.062 20.016 1 84.19 19 CYS B O 1
ATOM 1562 N N . GLY B 1 20 ? 3.488 5.895 21.625 1 82.31 20 GLY B N 1
ATOM 1563 C CA . GLY B 1 20 ? 3.547 4.445 21.531 1 82.31 20 GLY B CA 1
ATOM 1564 C C . GLY B 1 20 ? 4.734 3.943 20.734 1 82.31 20 GLY B C 1
ATOM 1565 O O . GLY B 1 20 ? 4.805 2.762 20.391 1 82.31 20 GLY B O 1
ATOM 1566 N N . CYS B 1 21 ? 5.605 4.957 20.422 1 84.69 21 CYS B N 1
ATOM 1567 C CA . CYS B 1 21 ? 6.84 4.539 19.75 1 84.69 21 CYS B CA 1
ATOM 1568 C C . CYS B 1 21 ? 7.883 4.102 20.781 1 84.69 21 CYS B C 1
ATOM 1570 O O . CYS B 1 21 ? 8.547 4.941 21.391 1 84.69 21 CYS B O 1
ATOM 1572 N N . GLY B 1 22 ? 8 2.828 21 1 78.88 22 GLY B N 1
ATOM 1573 C CA . GLY B 1 22 ? 8.789 2.328 22.109 1 78.88 22 GLY B CA 1
ATOM 1574 C C . GLY B 1 22 ? 10.281 2.43 21.875 1 78.88 22 GLY B C 1
ATOM 1575 O O . GLY B 1 22 ? 11.055 2.631 22.812 1 78.88 22 GLY B O 1
ATOM 1576 N N . SER B 1 23 ? 10.797 2.154 20.766 1 88.38 23 SER B N 1
ATOM 1577 C CA . SER B 1 23 ? 12.234 2.207 20.5 1 88.38 23 SER B CA 1
ATOM 1578 C C . SER B 1 23 ? 12.562 3.314 19.5 1 88.38 23 SER B C 1
ATOM 1580 O O . SER B 1 23 ? 12.047 3.326 18.391 1 88.38 23 SER B O 1
ATOM 1582 N N . VAL B 1 24 ? 13.367 4.301 20.109 1 89.88 24 VAL B N 1
ATOM 1583 C CA . VAL B 1 24 ? 13.742 5.426 19.25 1 89.88 24 VAL B CA 1
ATOM 1584 C C . VAL B 1 24 ? 15.258 5.445 19.047 1 89.88 24 VAL B C 1
ATOM 1586 O O . VAL B 1 24 ? 16.016 5.441 20.016 1 89.88 24 VAL B O 1
ATOM 1589 N N . ALA B 1 25 ? 15.703 5.27 17.859 1 90 25 ALA B N 1
ATOM 1590 C CA . ALA B 1 25 ? 17.109 5.434 17.516 1 90 25 ALA B CA 1
ATOM 1591 C C . ALA B 1 25 ? 17.375 6.836 16.969 1 90 25 ALA B C 1
ATOM 1593 O O . ALA B 1 25 ? 16.562 7.398 16.25 1 90 25 ALA B O 1
ATOM 1594 N N . VAL B 1 26 ? 18.5 7.383 17.422 1 90.12 26 VAL B N 1
ATOM 1595 C CA . VAL B 1 26 ? 18.875 8.719 16.969 1 90.12 26 VAL B CA 1
ATOM 1596 C C . VAL B 1 26 ? 20.094 8.641 16.062 1 90.12 26 VAL B C 1
ATOM 1598 O O . VAL B 1 26 ? 21.078 7.977 16.391 1 90.12 26 VAL B O 1
ATOM 1601 N N . ILE B 1 27 ? 19.984 9.234 14.914 1 92 27 ILE B N 1
ATOM 1602 C CA . ILE B 1 27 ? 21.047 9.289 13.914 1 92 27 ILE B CA 1
ATOM 1603 C C . ILE B 1 27 ? 21.422 10.75 13.641 1 92 27 ILE B C 1
ATOM 1605 O O . ILE B 1 27 ? 20.547 11.609 13.555 1 92 27 ILE B O 1
ATOM 1609 N N . SER B 1 28 ? 22.625 11.008 13.336 1 90.56 28 SER B N 1
ATOM 1610 C CA . SER B 1 28 ? 23.078 12.391 13.398 1 90.56 28 SER B CA 1
ATOM 1611 C C . SER B 1 28 ? 23.234 12.992 12 1 90.56 28 SER B C 1
ATOM 1613 O O . SER B 1 28 ? 23.359 14.211 11.852 1 90.56 28 SER B O 1
ATOM 1615 N N . SER B 1 29 ? 23.266 12.07 10.969 1 93.31 29 SER B N 1
ATOM 1616 C CA . SER B 1 29 ? 23.516 12.617 9.633 1 93.31 29 SER B CA 1
ATOM 1617 C C . SER B 1 29 ? 22.766 11.82 8.57 1 93.31 29 SER B C 1
ATOM 1619 O O . SER B 1 29 ? 22.312 10.703 8.82 1 93.31 29 SER B O 1
ATOM 1621 N N . GLY B 1 30 ? 22.594 12.453 7.41 1 93.88 30 GLY B N 1
ATOM 1622 C CA . GLY B 1 30 ? 21.984 11.781 6.273 1 93.88 30 GLY B CA 1
ATOM 1623 C C . GLY B 1 30 ? 22.766 10.586 5.781 1 93.88 30 GLY B C 1
ATOM 1624 O O . GLY B 1 30 ? 22.188 9.539 5.477 1 93.88 30 GLY B O 1
ATOM 1625 N N . SER B 1 31 ? 24.078 10.758 5.715 1 93.75 31 SER B N 1
ATOM 1626 C CA . SER B 1 31 ? 24.953 9.672 5.273 1 93.75 31 SER B CA 1
ATOM 1627 C C . SER B 1 31 ? 24.844 8.461 6.191 1 93.75 31 SER B C 1
ATOM 1629 O O . SER B 1 31 ? 24.75 7.328 5.723 1 93.75 31 SER B O 1
ATOM 1631 N N . GLU B 1 32 ? 24.797 8.711 7.445 1 92.38 32 GLU B N 1
ATOM 1632 C CA . GLU B 1 32 ? 24.625 7.625 8.406 1 92.38 32 GLU B CA 1
ATOM 1633 C C . GLU B 1 32 ? 23.25 6.973 8.273 1 92.38 32 GLU B C 1
ATOM 1635 O O . GLU B 1 32 ? 23.125 5.75 8.375 1 92.38 32 GLU B O 1
ATOM 1640 N N . ALA B 1 33 ? 22.266 7.785 8.039 1 92.94 33 ALA B N 1
ATOM 1641 C CA . ALA B 1 33 ? 20.906 7.273 7.871 1 92.94 33 ALA B CA 1
ATOM 1642 C C . ALA B 1 33 ? 20.812 6.344 6.664 1 92.94 33 ALA B C 1
ATOM 1644 O O . ALA B 1 33 ? 20.234 5.262 6.746 1 92.94 33 ALA B O 1
ATOM 1645 N N . ARG B 1 34 ? 21.391 6.73 5.539 1 91.56 34 ARG B N 1
ATOM 1646 C CA . ARG B 1 34 ? 21.359 5.93 4.32 1 91.56 34 ARG B CA 1
ATOM 1647 C C . ARG B 1 34 ? 22.047 4.586 4.527 1 91.56 34 ARG B C 1
ATOM 1649 O O . ARG B 1 34 ? 21.641 3.576 3.955 1 91.56 34 ARG B O 1
ATOM 1656 N N . ARG B 1 35 ? 23.016 4.539 5.355 1 88.94 35 ARG B N 1
ATOM 1657 C CA . ARG B 1 35 ? 23.75 3.307 5.645 1 88.94 35 ARG B CA 1
ATOM 1658 C C . ARG B 1 35 ? 22.969 2.418 6.605 1 88.94 35 ARG B C 1
ATOM 1660 O O . ARG B 1 35 ? 22.969 1.193 6.469 1 88.94 35 ARG B O 1
ATOM 1667 N N . MET B 1 36 ? 22.297 3.029 7.477 1 86.88 36 MET B N 1
ATOM 1668 C CA . MET B 1 36 ? 21.703 2.301 8.594 1 86.88 36 MET B CA 1
ATOM 1669 C C . MET B 1 36 ? 20.266 1.887 8.273 1 86.88 36 MET B C 1
ATOM 1671 O O . MET B 1 36 ? 19.75 0.935 8.859 1 86.88 36 MET B O 1
ATOM 1675 N N . ILE B 1 37 ? 19.578 2.611 7.375 1 84.38 37 ILE B N 1
ATOM 1676 C CA . ILE B 1 37 ? 18.156 2.365 7.141 1 84.38 37 ILE B CA 1
ATOM 1677 C C . ILE B 1 37 ? 17.969 1.736 5.762 1 84.38 37 ILE B C 1
ATOM 1679 O O . ILE B 1 37 ? 17.25 2.285 4.914 1 84.38 37 ILE B O 1
ATOM 1683 N N . PRO B 1 38 ? 18.797 0.812 5.43 1 67.31 38 PRO B N 1
ATOM 1684 C CA . PRO B 1 38 ? 18.625 0.254 4.086 1 67.31 38 PRO B CA 1
ATOM 1685 C C . PRO B 1 38 ? 17.297 -0.463 3.906 1 67.31 38 PRO B C 1
ATOM 1687 O O . PRO B 1 38 ? 16.828 -0.629 2.777 1 67.31 38 PRO B O 1
ATOM 1690 N N . HIS B 1 39 ? 16.75 -0.931 5.031 1 72.44 39 HIS B N 1
ATOM 1691 C CA . HIS B 1 39 ? 15.531 -1.737 4.914 1 72.44 39 HIS B CA 1
ATOM 1692 C C . HIS B 1 39 ? 14.445 -1.245 5.859 1 72.44 39 HIS B C 1
ATOM 1694 O O . HIS B 1 39 ? 14.594 -0.194 6.488 1 72.44 39 HIS B O 1
ATOM 1700 N N . ASP B 1 40 ? 13.258 -1.975 5.844 1 68.69 40 ASP B N 1
ATOM 1701 C CA . ASP B 1 40 ? 12.008 -1.649 6.52 1 68.69 40 ASP B CA 1
ATOM 1702 C C . ASP B 1 40 ? 12.102 -1.933 8.016 1 68.69 40 ASP B C 1
ATOM 1704 O O . ASP B 1 40 ? 11.164 -2.461 8.609 1 68.69 40 ASP B O 1
ATOM 1708 N N . ASP B 1 41 ? 13.203 -1.312 8.703 1 79.94 41 ASP B N 1
ATOM 1709 C CA . ASP B 1 41 ? 13.383 -1.626 10.117 1 79.94 41 ASP B CA 1
ATOM 1710 C C . ASP B 1 41 ? 12.68 -0.605 11 1 79.94 41 ASP B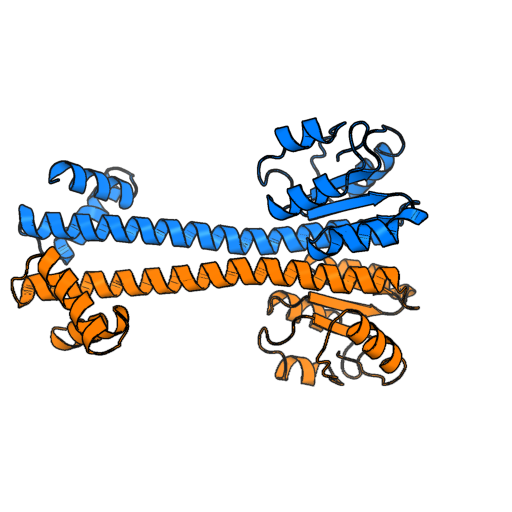 C 1
ATOM 1712 O O . ASP B 1 41 ? 12.398 -0.878 12.172 1 79.94 41 ASP B O 1
ATOM 1716 N N . PHE B 1 42 ? 12.398 0.498 10.406 1 91.38 42 PHE B N 1
ATOM 1717 C CA . PHE B 1 42 ? 11.789 1.556 11.203 1 91.38 42 PHE B CA 1
ATOM 1718 C C . PHE B 1 42 ? 10.352 1.794 10.773 1 91.38 42 PHE B C 1
ATOM 1720 O O . PHE B 1 42 ? 10.055 1.829 9.578 1 91.38 42 PHE B O 1
ATOM 1727 N N . ASP B 1 43 ? 9.562 1.893 11.75 1 91.38 43 ASP B N 1
ATOM 1728 C CA . ASP B 1 43 ? 8.172 2.186 11.43 1 91.38 43 ASP B CA 1
ATOM 1729 C C . ASP B 1 43 ? 8.008 3.633 10.977 1 91.38 43 ASP B C 1
ATOM 1731 O O . ASP B 1 43 ? 7.27 3.908 10.023 1 91.38 43 ASP B O 1
ATOM 1735 N N . LEU B 1 44 ? 8.789 4.406 11.664 1 94.75 44 LEU B N 1
ATOM 1736 C CA . LEU B 1 44 ? 8.703 5.844 11.43 1 94.75 44 LEU B CA 1
ATOM 1737 C C . LEU B 1 44 ? 10.094 6.465 11.352 1 94.75 44 LEU B C 1
ATOM 1739 O O . LEU B 1 44 ? 10.992 6.086 12.109 1 94.75 44 LEU B O 1
ATOM 1743 N N . ILE B 1 45 ? 10.203 7.344 10.438 1 95.62 45 ILE B N 1
ATOM 1744 C CA . ILE B 1 45 ? 11.445 8.094 10.289 1 95.62 45 ILE B CA 1
ATOM 1745 C C . ILE B 1 45 ? 11.164 9.586 10.391 1 95.62 45 ILE B C 1
ATOM 1747 O O . ILE B 1 45 ? 10.398 10.133 9.586 1 95.62 45 ILE B O 1
ATOM 1751 N N . LEU B 1 46 ? 11.695 10.219 11.375 1 96.12 46 LEU B N 1
ATOM 1752 C CA . LEU B 1 46 ? 11.578 11.656 11.578 1 96.12 46 LEU B CA 1
ATOM 1753 C C . LEU B 1 46 ? 12.883 12.359 11.242 1 96.12 46 LEU B C 1
ATOM 1755 O O . LEU B 1 46 ? 13.93 12.047 11.82 1 96.12 46 LEU B O 1
ATOM 1759 N N . ILE B 1 47 ? 12.805 13.273 10.336 1 96.75 47 ILE B N 1
ATOM 1760 C CA . ILE B 1 47 ? 13.977 14.047 9.922 1 96.75 47 ILE B CA 1
ATOM 1761 C C . ILE B 1 47 ? 13.836 15.484 10.406 1 96.75 47 ILE B C 1
ATOM 1763 O O . ILE B 1 47 ? 12.961 16.219 9.938 1 96.75 47 ILE B O 1
ATOM 1767 N N . ASN B 1 48 ? 14.633 15.875 11.32 1 95.81 48 ASN B N 1
ATOM 1768 C CA . ASN B 1 48 ? 14.688 17.25 11.82 1 95.81 48 ASN B CA 1
ATOM 1769 C C . ASN B 1 48 ? 15.672 18.094 11.023 1 95.81 48 ASN B C 1
ATOM 1771 O O . ASN B 1 48 ? 16.875 18.062 11.289 1 95.81 48 ASN B O 1
ATOM 1775 N N . THR B 1 49 ? 15.203 18.922 10.188 1 95.06 49 THR B N 1
ATOM 1776 C CA . THR B 1 49 ? 16.078 19.656 9.281 1 95.06 49 THR B CA 1
ATOM 1777 C C . THR B 1 49 ? 16.5 20.984 9.898 1 95.06 49 THR B C 1
ATOM 1779 O O . THR B 1 49 ? 15.82 21.531 10.766 1 95.06 49 THR B O 1
ATOM 1782 N N . PRO B 1 50 ? 17.625 21.547 9.453 1 94.94 50 PRO B N 1
ATOM 1783 C CA . PRO B 1 50 ? 18.562 20.938 8.508 1 94.94 50 PRO B CA 1
ATOM 1784 C C . PRO B 1 50 ? 19.516 19.953 9.18 1 94.94 50 PRO B C 1
ATOM 1786 O O . PRO B 1 50 ? 19.719 20.016 10.398 1 94.94 50 PRO B O 1
ATOM 1789 N N . LEU B 1 51 ? 20.031 19.094 8.375 1 96.06 51 LEU B N 1
ATOM 1790 C CA . LEU B 1 51 ? 21.078 18.188 8.852 1 96.06 51 LEU B CA 1
ATOM 1791 C C . LEU B 1 51 ? 22.469 18.797 8.641 1 96.06 51 LEU B C 1
ATOM 1793 O O . LEU B 1 51 ? 22.594 19.875 8.055 1 96.06 51 LEU B O 1
ATOM 1797 N N . LYS B 1 52 ? 23.453 18.125 9.156 1 93.31 52 LYS B N 1
ATOM 1798 C CA . LYS B 1 52 ? 24.812 18.656 9.086 1 93.31 52 LYS B CA 1
ATOM 1799 C C . LYS B 1 52 ? 25.375 18.531 7.676 1 93.31 52 LYS B C 1
ATOM 1801 O O . LYS B 1 52 ? 26.125 19.406 7.223 1 93.31 52 LYS B O 1
ATOM 1806 N N . ASP B 1 53 ? 25.062 17.531 6.945 1 96.44 53 ASP B N 1
ATOM 1807 C CA . ASP B 1 53 ? 25.703 17.203 5.668 1 96.44 53 ASP B CA 1
ATOM 1808 C C . ASP B 1 53 ? 24.766 17.516 4.5 1 96.44 53 ASP B C 1
ATOM 1810 O O . ASP B 1 53 ? 25.20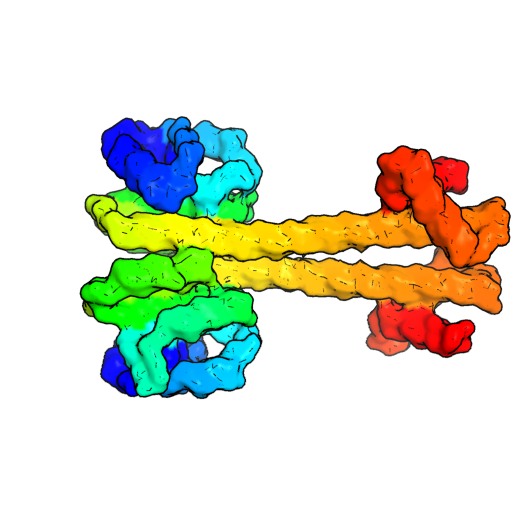3 17.578 3.348 1 96.44 53 ASP B O 1
ATOM 1814 N N . GLU B 1 54 ? 23.469 17.703 4.762 1 96.56 54 GLU B N 1
ATOM 1815 C CA . GLU B 1 54 ? 22.469 18.047 3.75 1 96.56 54 GLU B CA 1
ATOM 1816 C C . GLU B 1 54 ? 21.219 18.672 4.387 1 96.56 54 GLU B C 1
ATOM 1818 O O . GLU B 1 54 ? 21.094 18.688 5.609 1 96.56 54 GLU B O 1
ATOM 1823 N N . PHE B 1 55 ? 20.406 19.219 3.6 1 96.12 55 PHE B N 1
ATOM 1824 C CA . PHE B 1 55 ? 19.188 19.797 4.16 1 96.12 55 PHE B CA 1
ATOM 1825 C C . PHE B 1 55 ? 18.281 18.703 4.719 1 96.12 55 PHE B C 1
ATOM 1827 O O . PHE B 1 55 ? 17.812 18.812 5.855 1 96.12 55 PHE B O 1
ATOM 1834 N N . GLY B 1 56 ? 17.922 17.609 3.92 1 96.94 56 GLY B N 1
ATOM 1835 C CA . GLY B 1 56 ? 17.156 16.484 4.461 1 96.94 56 GLY B CA 1
ATOM 1836 C C . GLY B 1 56 ? 15.984 16.094 3.588 1 96.94 56 GLY B C 1
ATOM 1837 O O . GLY B 1 56 ? 15.461 14.984 3.713 1 96.94 56 GLY B O 1
ATOM 1838 N N . HIS B 1 57 ? 15.539 16.984 2.613 1 97.62 57 HIS B N 1
ATOM 1839 C CA . HIS B 1 57 ? 14.359 16.688 1.809 1 97.62 57 HIS B CA 1
ATOM 1840 C C . HIS B 1 57 ? 14.641 15.57 0.814 1 97.62 57 HIS B C 1
ATOM 1842 O O . HIS B 1 57 ? 13.773 14.734 0.545 1 97.62 57 HIS B O 1
ATOM 1848 N N . GLN B 1 58 ? 15.828 15.5 0.246 1 97 58 GLN B N 1
ATOM 1849 C CA . GLN B 1 58 ? 16.188 14.422 -0.675 1 97 58 GLN B CA 1
ATOM 1850 C C . GLN B 1 58 ? 16.266 13.086 0.05 1 97 58 GLN B C 1
ATOM 1852 O O . GLN B 1 58 ? 15.844 12.055 -0.489 1 97 58 GLN B O 1
ATOM 1857 N N . LEU B 1 59 ? 16.797 13.148 1.221 1 96.56 59 LEU B N 1
ATOM 1858 C CA . LEU B 1 59 ? 16.828 11.953 2.051 1 96.56 59 LEU B CA 1
ATOM 1859 C C . LEU B 1 59 ? 15.422 11.453 2.352 1 96.56 59 LEU B C 1
ATOM 1861 O O . LEU B 1 59 ? 15.156 10.25 2.27 1 96.56 59 LEU B O 1
ATOM 1865 N N . ALA B 1 60 ? 14.539 12.336 2.654 1 97.06 60 ALA B N 1
ATOM 1866 C CA . ALA B 1 60 ? 13.156 11.992 2.959 1 97.06 60 ALA B CA 1
ATOM 1867 C C . ALA B 1 60 ? 12.508 11.258 1.786 1 97.06 60 ALA B C 1
ATOM 1869 O O . ALA B 1 60 ? 11.875 10.219 1.97 1 97.06 60 ALA B O 1
ATOM 1870 N N . VAL B 1 61 ? 12.711 11.812 0.611 1 95.75 61 VAL B N 1
ATOM 1871 C CA . VAL B 1 61 ? 12.141 11.227 -0.596 1 95.75 61 VAL B CA 1
ATOM 1872 C C . VAL B 1 61 ? 12.711 9.836 -0.821 1 95.75 61 VAL B C 1
ATOM 1874 O O . VAL B 1 61 ? 11.969 8.883 -1.076 1 95.75 61 VAL B O 1
ATOM 1877 N N . LYS B 1 62 ? 13.984 9.695 -0.673 1 94.31 62 LYS B N 1
ATOM 1878 C CA . LYS B 1 62 ? 14.648 8.414 -0.879 1 94.31 62 LYS B CA 1
ATOM 1879 C C . LYS B 1 62 ? 14.117 7.352 0.083 1 94.31 62 LYS B C 1
ATOM 1881 O O . LYS B 1 62 ? 13.852 6.219 -0.318 1 94.31 62 LYS B O 1
ATOM 1886 N N . LEU B 1 63 ? 13.984 7.746 1.281 1 93.94 63 LEU B N 1
ATOM 1887 C CA . LEU B 1 63 ? 13.547 6.797 2.303 1 93.94 63 LEU B CA 1
ATOM 1888 C C . LEU B 1 63 ? 12.094 6.387 2.082 1 93.94 63 LEU B C 1
ATOM 1890 O O . LEU B 1 63 ? 11.727 5.234 2.328 1 93.94 63 LEU B O 1
ATOM 1894 N N . CYS B 1 64 ? 11.258 7.316 1.594 1 92.19 64 CYS B N 1
ATOM 1895 C CA . CYS B 1 64 ? 9.883 6.977 1.257 1 92.19 64 CYS B CA 1
ATOM 1896 C C . CYS B 1 64 ? 9.836 5.965 0.119 1 92.19 64 CYS B C 1
ATOM 1898 O O . CYS B 1 64 ? 9.039 5.027 0.151 1 92.19 64 CYS B O 1
ATOM 1900 N N . GLU B 1 65 ? 10.664 6.133 -0.806 1 88.69 65 GLU B N 1
ATOM 1901 C CA . GLU B 1 65 ? 10.656 5.293 -2 1 88.69 65 GLU B CA 1
ATOM 1902 C C . GLU B 1 65 ? 11.234 3.912 -1.709 1 88.69 65 GLU B C 1
ATOM 1904 O O . GLU B 1 65 ? 10.867 2.928 -2.35 1 88.69 65 GLU B O 1
ATOM 1909 N N . SER B 1 66 ? 12.102 3.879 -0.74 1 89.5 66 SER B N 1
ATOM 1910 C CA . SER B 1 66 ? 12.852 2.643 -0.56 1 89.5 66 SER B CA 1
ATOM 1911 C C . SER B 1 66 ? 12.305 1.828 0.607 1 89.5 66 SER B C 1
ATOM 1913 O O . SER B 1 66 ? 12.734 0.695 0.835 1 89.5 66 SER B O 1
ATOM 1915 N N . THR B 1 67 ? 11.367 2.441 1.396 1 91.38 67 THR B N 1
ATOM 1916 C CA . THR B 1 67 ? 10.836 1.732 2.555 1 91.38 67 THR B CA 1
ATOM 1917 C C . THR B 1 67 ? 9.32 1.896 2.641 1 91.38 67 THR B C 1
ATOM 1919 O O . THR B 1 67 ? 8.734 2.689 1.903 1 91.38 67 THR B O 1
ATOM 1922 N N . CYS B 1 68 ? 8.727 1.115 3.557 1 91.62 68 CYS B N 1
ATOM 1923 C CA . CYS B 1 68 ? 7.316 1.283 3.881 1 91.62 68 CYS B CA 1
ATOM 1924 C C . CYS B 1 68 ? 7.141 2.18 5.102 1 91.62 68 CYS B C 1
ATOM 1926 O O . CYS B 1 68 ? 6.031 2.314 5.625 1 91.62 68 CYS B O 1
ATOM 1928 N N . SER B 1 69 ? 8.242 2.797 5.492 1 94.12 69 SER B N 1
ATOM 1929 C CA . SER B 1 69 ? 8.211 3.619 6.699 1 94.12 69 SER B CA 1
ATOM 1930 C C . SER B 1 69 ? 7.422 4.902 6.469 1 94.12 69 SER B C 1
ATOM 1932 O O . SER B 1 69 ? 7.414 5.445 5.363 1 94.12 69 SER B O 1
ATOM 1934 N N . GLY B 1 70 ? 6.738 5.285 7.52 1 94.38 70 GLY B N 1
ATOM 1935 C CA . GLY B 1 70 ? 6.316 6.676 7.508 1 94.38 70 GLY B CA 1
ATOM 1936 C C . GLY B 1 70 ? 7.469 7.652 7.641 1 94.38 70 GLY B C 1
ATOM 1937 O O . GLY B 1 70 ? 8.375 7.449 8.445 1 94.38 70 GLY B O 1
ATOM 1938 N N . VAL B 1 71 ? 7.441 8.703 6.805 1 96.5 71 VAL B N 1
ATOM 1939 C CA . VAL B 1 71 ? 8.531 9.672 6.832 1 96.5 71 VAL B CA 1
ATOM 1940 C C . VAL B 1 71 ? 7.98 11.062 7.121 1 96.5 71 VAL B C 1
ATOM 1942 O O . VAL B 1 71 ? 7.086 11.539 6.418 1 96.5 71 VAL B O 1
ATOM 1945 N N . ILE B 1 72 ? 8.5 11.672 8.18 1 96.88 72 ILE B N 1
ATOM 1946 C CA . ILE B 1 72 ? 8.109 13.008 8.609 1 96.88 72 ILE B CA 1
ATOM 1947 C C . ILE B 1 72 ? 9.305 13.953 8.516 1 96.88 72 ILE B C 1
ATOM 1949 O O . ILE B 1 72 ? 10.383 13.648 9.016 1 96.88 72 ILE B O 1
ATOM 1953 N N . LEU B 1 73 ? 9.094 15.039 7.871 1 97.38 73 LEU B N 1
ATOM 1954 C CA . LEU B 1 73 ? 10.125 16.062 7.711 1 97.38 73 LEU B CA 1
ATOM 1955 C C . LEU B 1 73 ? 9.789 17.297 8.539 1 97.38 73 LEU B C 1
ATOM 1957 O O . LEU B 1 73 ? 8.797 17.984 8.266 1 97.38 73 LEU B O 1
ATOM 1961 N N . ILE B 1 74 ? 10.586 17.562 9.555 1 95.75 74 ILE B N 1
ATOM 1962 C CA . ILE B 1 74 ? 10.422 18.75 10.383 1 95.75 74 ILE B CA 1
ATOM 1963 C C . ILE B 1 74 ? 11.32 19.875 9.852 1 95.75 74 ILE B C 1
ATOM 1965 O O . ILE B 1 74 ? 12.508 19.656 9.625 1 95.75 74 ILE B O 1
ATOM 1969 N N . CYS B 1 75 ? 10.758 21.094 9.672 1 96 75 CYS B N 1
ATOM 1970 C CA . CYS B 1 75 ? 11.531 22.203 9.141 1 96 75 CYS B CA 1
ATOM 1971 C C . CYS B 1 75 ? 11.008 23.531 9.664 1 96 75 CYS B C 1
ATOM 1973 O O . CYS B 1 75 ? 9.992 23.578 10.359 1 96 75 CYS B O 1
ATOM 1975 N N . LYS B 1 76 ? 11.68 24.547 9.383 1 95.62 76 LYS B N 1
ATOM 1976 C CA . LYS B 1 76 ? 11.227 25.906 9.719 1 95.62 76 LYS B CA 1
ATOM 1977 C C . LYS B 1 76 ? 9.945 26.25 8.969 1 95.62 76 LYS B C 1
ATOM 1979 O O . LYS B 1 76 ? 9.758 25.844 7.82 1 95.62 76 LYS B O 1
ATOM 1984 N N . ALA B 1 77 ? 9.188 27.062 9.602 1 94.25 77 ALA B N 1
ATOM 1985 C CA . ALA B 1 77 ? 7.875 27.422 9.078 1 94.25 77 ALA B CA 1
ATOM 1986 C C . ALA B 1 77 ? 7.992 28.094 7.707 1 94.25 77 ALA B C 1
ATOM 1988 O O . ALA B 1 77 ? 7.164 27.844 6.824 1 94.25 77 ALA B O 1
ATOM 1989 N N . ASP B 1 78 ? 8.984 28.875 7.52 1 95.62 78 ASP B N 1
ATOM 1990 C CA . ASP B 1 78 ? 9.117 29.625 6.277 1 95.62 78 ASP B CA 1
ATOM 1991 C C . ASP B 1 78 ? 9.516 28.719 5.117 1 95.62 78 ASP B C 1
ATOM 1993 O O . ASP B 1 78 ? 9.375 29.109 3.951 1 95.62 78 ASP B O 1
ATOM 1997 N N . LEU B 1 79 ? 9.938 27.469 5.43 1 96.06 79 LEU B N 1
ATOM 1998 C CA . LEU B 1 79 ? 10.344 26.531 4.387 1 96.06 79 LEU B CA 1
ATOM 1999 C C . LEU B 1 79 ? 9.266 25.484 4.141 1 96.06 79 LEU B C 1
ATOM 2001 O O . LEU B 1 79 ? 9.375 24.688 3.213 1 96.06 79 LEU B O 1
ATOM 2005 N N . ALA B 1 80 ? 8.242 25.453 4.93 1 94.38 80 ALA B N 1
ATOM 2006 C CA . ALA B 1 80 ? 7.258 24.375 4.957 1 94.38 80 ALA B CA 1
ATOM 2007 C C . ALA B 1 80 ? 6.582 24.219 3.596 1 94.38 80 ALA B C 1
ATOM 2009 O O . ALA B 1 80 ? 6.41 23.109 3.109 1 94.38 80 ALA B O 1
ATOM 2010 N N . GLU B 1 81 ? 6.207 25.281 3.049 1 93 81 GLU B N 1
ATOM 2011 C CA . GLU B 1 81 ? 5.535 25.219 1.754 1 93 81 GLU B CA 1
ATOM 2012 C C . GLU B 1 81 ? 6.453 24.625 0.688 1 93 81 GLU B C 1
ATOM 2014 O O . GLU B 1 81 ? 6.043 23.734 -0.068 1 93 81 GLU B O 1
ATOM 2019 N N . GLU B 1 82 ? 7.645 25.094 0.64 1 95.88 82 GLU B N 1
ATOM 2020 C CA . GLU B 1 82 ? 8.617 24.594 -0.327 1 95.88 82 GLU B CA 1
ATOM 2021 C C . GLU B 1 82 ? 8.891 23.109 -0.112 1 95.88 82 GLU B C 1
ATOM 2023 O O . GLU B 1 82 ? 8.938 22.344 -1.07 1 95.88 82 GLU B O 1
ATOM 2028 N N . MET B 1 83 ? 9.094 22.703 1.127 1 96.5 83 MET B N 1
ATOM 2029 C CA . MET B 1 83 ? 9.367 21.312 1.45 1 96.5 83 MET B CA 1
ATOM 2030 C C . MET B 1 83 ? 8.18 20.422 1.085 1 96.5 83 MET B C 1
ATOM 2032 O O . MET B 1 83 ? 8.359 19.312 0.576 1 96.5 83 MET B O 1
ATOM 2036 N N . THR B 1 84 ? 7 20.938 1.324 1 94.12 84 THR B N 1
ATOM 2037 C CA . THR B 1 84 ? 5.797 20.188 0.949 1 94.12 84 THR B CA 1
ATOM 2038 C C . THR B 1 84 ? 5.738 19.984 -0.562 1 94.12 84 THR B C 1
ATOM 2040 O O . THR B 1 84 ? 5.508 18.875 -1.033 1 94.12 84 THR B O 1
ATOM 2043 N N . ASN B 1 85 ? 5.988 20.984 -1.299 1 93.25 85 ASN B N 1
ATOM 2044 C CA . ASN B 1 85 ? 5.941 20.922 -2.756 1 93.25 85 ASN B CA 1
ATOM 2045 C C . ASN B 1 85 ? 6.977 19.938 -3.305 1 93.25 85 ASN B C 1
ATOM 2047 O O . ASN B 1 85 ? 6.73 19.266 -4.305 1 93.25 85 ASN B O 1
ATOM 2051 N N . ARG B 1 86 ? 8.031 19.797 -2.555 1 95.12 86 ARG B N 1
ATOM 2052 C CA . ARG B 1 86 ? 9.133 18.984 -3.062 1 95.12 86 ARG B CA 1
ATOM 2053 C C . ARG B 1 86 ? 8.977 17.531 -2.65 1 95.12 86 ARG B C 1
ATOM 2055 O O . ARG B 1 86 ? 9.547 16.641 -3.287 1 95.12 86 ARG B O 1
ATOM 2062 N N . THR B 1 87 ? 8.211 17.281 -1.597 1 96.38 87 THR B N 1
ATOM 2063 C CA . THR B 1 87 ? 8.367 15.953 -1.02 1 96.38 87 THR B CA 1
ATOM 2064 C C . THR B 1 87 ? 7.016 15.258 -0.884 1 96.38 87 THR B C 1
ATOM 2066 O O . THR B 1 87 ? 6.945 14.023 -0.826 1 96.38 87 THR B O 1
ATOM 2069 N N . SER B 1 88 ? 5.918 15.961 -0.864 1 92.62 88 SER B N 1
ATOM 2070 C CA . SER B 1 88 ? 4.629 15.398 -0.483 1 92.62 88 SER B CA 1
ATOM 2071 C C . SER B 1 88 ? 4.145 14.383 -1.516 1 92.62 88 SER B C 1
ATOM 2073 O O . SER B 1 88 ? 3.461 13.414 -1.172 1 92.62 88 SER B O 1
ATOM 2075 N N . ASP B 1 89 ? 4.523 14.523 -2.787 1 92.12 89 ASP B N 1
ATOM 2076 C CA . ASP B 1 89 ? 4.129 13.602 -3.844 1 92.12 89 ASP B CA 1
ATOM 2077 C C . ASP B 1 89 ? 4.738 12.219 -3.619 1 92.12 89 ASP B C 1
ATOM 2079 O O . ASP B 1 89 ? 4.293 11.234 -4.215 1 92.12 89 ASP B O 1
ATOM 2083 N N . TYR B 1 90 ? 5.734 12.227 -2.768 1 93.5 90 TYR B N 1
ATOM 2084 C CA . TYR B 1 90 ? 6.41 10.961 -2.498 1 93.5 90 TYR B CA 1
ATOM 2085 C C . TYR B 1 90 ? 5.922 10.352 -1.19 1 93.5 90 TYR B C 1
ATOM 2087 O O . TYR B 1 90 ? 6.32 9.242 -0.829 1 93.5 90 TYR B O 1
ATOM 2095 N N . GLY B 1 91 ? 5.055 11.172 -0.495 1 93.56 91 GLY B N 1
ATOM 2096 C CA . GLY B 1 91 ? 4.473 10.633 0.724 1 93.56 91 GLY B CA 1
ATOM 2097 C C . GLY B 1 91 ? 5.105 11.188 1.984 1 93.56 91 GLY B C 1
ATOM 2098 O O . GLY B 1 91 ? 4.828 10.711 3.088 1 93.56 91 GLY B O 1
ATOM 2099 N N . VAL B 1 92 ? 5.965 12.164 1.825 1 96.38 92 VAL B N 1
ATOM 2100 C CA . VAL B 1 92 ? 6.598 12.773 2.99 1 96.38 92 VAL B CA 1
ATOM 2101 C C . VAL B 1 92 ? 5.605 13.719 3.678 1 96.38 92 VAL B C 1
ATOM 2103 O O . VAL B 1 92 ? 4.906 14.484 3.014 1 96.38 92 VAL B O 1
ATOM 2106 N N . CYS B 1 93 ? 5.508 13.617 4.949 1 96.12 93 CYS B N 1
ATOM 2107 C CA . CYS B 1 93 ? 4.707 14.547 5.734 1 96.12 93 CYS B CA 1
ATOM 2108 C C . CYS B 1 93 ? 5.574 15.656 6.32 1 96.12 93 CYS B C 1
ATOM 2110 O O . CYS B 1 93 ? 6.465 15.391 7.129 1 96.12 93 CYS B O 1
ATOM 2112 N N . VAL B 1 94 ? 5.234 16.875 5.965 1 96.69 94 VAL B N 1
ATOM 2113 C CA . VAL B 1 94 ? 6.016 18.016 6.426 1 96.69 94 VAL B CA 1
ATOM 2114 C C . VAL B 1 94 ? 5.34 18.641 7.641 1 96.69 94 VAL B C 1
ATOM 2116 O O . VAL B 1 94 ? 4.141 18.938 7.609 1 96.69 94 VAL B O 1
ATOM 2119 N N . VAL B 1 95 ? 6.121 18.859 8.688 1 94.75 95 VAL B N 1
ATOM 2120 C CA . VAL B 1 95 ? 5.641 19.484 9.914 1 94.75 95 VAL B CA 1
ATOM 2121 C C . VAL B 1 95 ? 6.512 20.688 10.258 1 94.75 95 VAL B C 1
ATOM 2123 O O . VAL B 1 95 ? 7.68 20.547 10.625 1 94.75 95 VAL B O 1
ATOM 2126 N N . PRO B 1 96 ? 5.934 21.859 10.211 1 94.75 96 PRO B N 1
ATOM 2127 C CA . PRO B 1 96 ? 6.727 23.047 10.484 1 94.75 96 PRO B CA 1
ATOM 2128 C C . PRO B 1 96 ? 6.949 23.281 11.984 1 94.75 96 PRO B C 1
ATOM 2130 O O . PRO B 1 96 ? 6.129 22.859 12.805 1 94.75 96 PRO B O 1
ATOM 2133 N N . LYS B 1 97 ? 8.078 23.984 12.258 1 92.25 97 LYS B N 1
ATOM 2134 C CA . LYS B 1 97 ? 8.359 24.484 13.602 1 92.25 97 LYS B CA 1
ATOM 2135 C C . LYS B 1 97 ? 7.684 25.844 13.836 1 92.25 97 LYS B C 1
ATOM 2137 O O . LYS B 1 97 ? 7.562 26.641 12.914 1 92.25 97 LYS B O 1
ATOM 2142 N N . PRO B 1 98 ? 7.285 26.203 15.109 1 92.81 98 PRO B N 1
ATOM 2143 C CA . PRO B 1 98 ? 7.273 25.359 16.297 1 92.81 98 PRO B CA 1
ATOM 2144 C C . PRO B 1 98 ? 6.293 24.188 16.188 1 92.81 98 PRO B C 1
ATOM 2146 O O . PRO B 1 98 ? 5.234 24.328 15.57 1 92.81 98 PRO B O 1
ATOM 2149 N N . LEU B 1 99 ? 6.699 23.109 16.766 1 89.81 99 LEU B N 1
ATOM 2150 C CA . LEU B 1 99 ? 5.93 21.891 16.609 1 89.81 99 LEU B CA 1
ATOM 2151 C C . LEU B 1 99 ? 4.566 22.016 17.281 1 89.81 99 LEU B C 1
ATOM 2153 O O . LEU B 1 99 ? 4.477 22.375 18.453 1 89.81 99 LEU B O 1
ATOM 2157 N N . ASN B 1 100 ? 3.564 21.781 16.453 1 86.56 100 ASN B N 1
ATOM 2158 C CA . ASN B 1 100 ? 2.195 21.625 16.938 1 86.56 100 ASN B CA 1
ATOM 2159 C C . ASN B 1 100 ? 1.905 20.172 17.312 1 86.56 100 ASN B C 1
ATOM 2161 O O . ASN B 1 100 ? 1.966 19.281 16.453 1 86.56 100 ASN B O 1
ATOM 2165 N N . LYS B 1 101 ? 1.561 19.984 18.609 1 85.69 101 LYS B N 1
ATOM 2166 C CA . LYS B 1 101 ? 1.39 18.625 19.109 1 85.69 101 LYS B CA 1
ATOM 2167 C C . LYS B 1 101 ? 0.348 17.859 18.297 1 85.69 101 LYS B C 1
ATOM 2169 O O . LYS B 1 101 ? 0.525 16.672 18.016 1 85.69 101 LYS B O 1
ATOM 2174 N N . GLN B 1 102 ? -0.706 18.516 17.953 1 85.31 102 GLN B N 1
ATOM 2175 C CA . GLN B 1 102 ? -1.771 17.859 17.203 1 85.31 102 GLN B CA 1
ATOM 2176 C C . GLN B 1 102 ? -1.294 17.469 15.805 1 85.31 102 GLN B C 1
ATOM 2178 O O . GLN B 1 102 ? -1.593 16.375 15.32 1 85.31 102 GLN B O 1
ATOM 2183 N N . GLU B 1 103 ? -0.594 18.359 15.219 1 87.56 103 GLU B N 1
ATOM 2184 C CA . GLU B 1 103 ? -0.081 18.109 13.875 1 87.56 103 GLU B CA 1
ATOM 2185 C C . GLU B 1 103 ? 0.942 16.969 13.883 1 87.56 103 GLU B C 1
ATOM 2187 O O . GLU B 1 103 ? 0.938 16.125 12.992 1 87.56 103 GLU B O 1
ATOM 2192 N N . LEU B 1 104 ? 1.769 17.062 14.875 1 91.81 104 LEU B N 1
ATOM 2193 C CA . LEU B 1 104 ? 2.781 16.016 14.992 1 91.81 104 LEU B CA 1
ATOM 2194 C C . LEU B 1 104 ? 2.137 14.656 15.281 1 91.81 104 LEU B C 1
ATOM 2196 O O . LEU B 1 104 ? 2.535 13.641 14.703 1 91.81 104 LEU B O 1
ATOM 2200 N N . LEU B 1 105 ? 1.174 14.656 16.125 1 90.88 105 LEU B N 1
ATOM 2201 C CA . LEU B 1 105 ? 0.45 13.43 16.438 1 90.88 105 LEU B CA 1
ATOM 2202 C C . LEU B 1 105 ? -0.197 12.852 15.18 1 90.88 105 LEU B C 1
ATOM 2204 O O . LEU B 1 105 ? -0.099 11.648 14.922 1 90.88 105 LEU B O 1
ATOM 2208 N N . GLN B 1 106 ? -0.817 13.633 14.461 1 91.81 106 GLN B N 1
ATOM 2209 C CA . GLN B 1 106 ? -1.459 13.18 13.227 1 91.81 106 GLN B CA 1
ATOM 2210 C C . GLN B 1 106 ? -0.437 12.602 12.25 1 91.81 106 GLN B C 1
ATOM 2212 O O . GLN B 1 106 ? -0.672 11.555 11.648 1 91.81 106 GLN B O 1
ATOM 2217 N N . ALA B 1 107 ? 0.657 13.328 12.086 1 93.12 107 ALA B N 1
ATOM 2218 C CA . ALA B 1 107 ? 1.704 12.852 11.188 1 93.12 107 ALA B CA 1
ATOM 2219 C C . ALA B 1 107 ? 2.197 11.469 11.594 1 93.12 107 ALA B C 1
ATOM 2221 O O . ALA B 1 107 ? 2.355 10.586 10.742 1 93.12 107 ALA B O 1
ATOM 2222 N N . ILE B 1 108 ? 2.365 11.312 12.852 1 93.31 108 ILE B N 1
ATOM 2223 C CA . ILE B 1 108 ? 2.865 10.047 13.391 1 93.31 108 ILE B CA 1
ATOM 2224 C C . ILE B 1 108 ? 1.845 8.945 13.141 1 93.31 108 ILE B C 1
ATOM 2226 O O . ILE B 1 108 ? 2.189 7.875 12.625 1 93.31 108 ILE B O 1
ATOM 2230 N N . ARG B 1 109 ? 0.655 9.156 13.453 1 91.75 109 ARG B N 1
ATOM 2231 C CA . ARG B 1 109 ? -0.388 8.141 13.336 1 91.75 109 ARG B CA 1
ATOM 2232 C C . ARG B 1 109 ? -0.673 7.816 11.875 1 91.75 109 ARG B C 1
ATOM 2234 O O . ARG B 1 109 ? -0.847 6.648 11.516 1 91.75 109 ARG B O 1
ATOM 2241 N N . MET B 1 110 ? -0.71 8.82 11.102 1 91.25 110 MET B N 1
ATOM 2242 C CA . MET B 1 110 ? -0.915 8.594 9.68 1 91.25 110 MET B CA 1
ATOM 2243 C C . MET B 1 110 ? 0.229 7.777 9.086 1 91.25 110 MET B C 1
ATOM 2245 O O . MET B 1 110 ? 0 6.867 8.289 1 91.25 110 MET B O 1
ATOM 2249 N N . GLY B 1 111 ? 1.422 8.219 9.453 1 93 111 GLY B N 1
ATOM 2250 C CA . GLY B 1 111 ? 2.566 7.441 9.008 1 93 111 GLY B CA 1
ATOM 2251 C C . GLY B 1 111 ? 2.475 5.973 9.367 1 93 111 GLY B C 1
ATOM 2252 O O . GLY B 1 111 ? 2.746 5.105 8.539 1 93 111 GLY B O 1
ATOM 2253 N N . SER B 1 112 ? 2.07 5.707 10.578 1 91.69 112 SER B N 1
ATOM 2254 C CA . SER B 1 112 ? 1.925 4.336 11.047 1 91.69 112 SER B CA 1
ATOM 2255 C C . SER B 1 112 ? 0.818 3.604 10.297 1 91.69 112 SER B C 1
ATOM 2257 O O . SER B 1 112 ? 0.975 2.438 9.93 1 91.69 112 SER B O 1
ATOM 2259 N N . ALA B 1 113 ? -0.271 4.285 10.109 1 91.62 113 ALA B N 1
ATOM 2260 C CA . ALA B 1 113 ? -1.4 3.693 9.398 1 91.62 113 ALA B CA 1
ATOM 2261 C C . ALA B 1 113 ? -1.02 3.34 7.965 1 91.62 113 ALA B C 1
ATOM 2263 O O . ALA B 1 113 ? -1.33 2.248 7.484 1 91.62 113 ALA B O 1
ATOM 2264 N N . PHE B 1 114 ? -0.32 4.219 7.379 1 91.5 114 PHE B N 1
ATOM 2265 C CA . PHE B 1 114 ? 0.104 3.998 6 1 91.5 114 PHE B CA 1
ATOM 2266 C C . PHE B 1 114 ? 1.075 2.826 5.914 1 91.5 114 PHE B C 1
ATOM 2268 O O . PHE B 1 114 ? 0.938 1.964 5.047 1 91.5 114 PHE B O 1
ATOM 2275 N N . ARG B 1 115 ? 2.002 2.859 6.77 1 92.81 115 ARG B N 1
ATOM 2276 C CA . ARG B 1 115 ? 2.961 1.761 6.801 1 92.81 115 ARG B CA 1
ATOM 2277 C C . ARG B 1 115 ? 2.254 0.418 6.945 1 92.81 115 ARG B C 1
ATOM 2279 O O . ARG B 1 115 ? 2.59 -0.544 6.25 1 92.81 115 ARG B O 1
ATOM 2286 N N . HIS B 1 116 ? 1.335 0.376 7.84 1 92.62 116 HIS B N 1
ATOM 2287 C CA . HIS B 1 116 ? 0.609 -0.863 8.094 1 92.62 116 HIS B CA 1
ATOM 2288 C C . HIS B 1 116 ? -0.072 -1.373 6.828 1 92.62 116 HIS B C 1
ATOM 2290 O O . HIS B 1 116 ? -0.001 -2.564 6.516 1 92.62 116 HIS B O 1
ATOM 2296 N N . ARG B 1 117 ? -0.672 -0.494 6.141 1 92.81 117 ARG B N 1
ATOM 2297 C CA . ARG B 1 117 ? -1.377 -0.882 4.922 1 92.81 117 ARG B CA 1
ATOM 2298 C C . ARG B 1 117 ? -0.398 -1.325 3.84 1 92.81 117 ARG B C 1
ATOM 2300 O O . ARG B 1 117 ? -0.628 -2.326 3.158 1 92.81 117 ARG B O 1
ATOM 2307 N N . LEU B 1 118 ? 0.648 -0.623 3.703 1 93.44 118 LEU B N 1
ATOM 2308 C CA . LEU B 1 118 ? 1.659 -0.968 2.709 1 93.44 118 LEU B CA 1
ATOM 2309 C C . LEU B 1 118 ? 2.277 -2.328 3.014 1 93.44 118 LEU B C 1
ATOM 2311 O O . LEU B 1 118 ? 2.428 -3.16 2.115 1 93.44 118 LEU B O 1
ATOM 2315 N N . LEU B 1 119 ? 2.588 -2.539 4.258 1 92.88 119 LEU B N 1
ATOM 2316 C CA . LEU B 1 119 ? 3.215 -3.793 4.66 1 92.88 119 LEU B CA 1
ATOM 2317 C C . LEU B 1 119 ? 2.273 -4.969 4.43 1 92.88 119 LEU B C 1
ATOM 2319 O O . LEU B 1 119 ? 2.713 -6.059 4.059 1 92.88 119 LEU B O 1
ATOM 2323 N N . GLY B 1 120 ? 1.025 -4.727 4.715 1 94.12 120 GLY B N 1
ATOM 2324 C CA . GLY B 1 120 ? 0.051 -5.777 4.453 1 94.12 120 GLY B CA 1
ATOM 2325 C C . GLY B 1 120 ? 0.042 -6.234 3.008 1 94.12 120 GLY B C 1
ATOM 2326 O O . GLY B 1 120 ? 0.072 -7.434 2.73 1 94.12 120 GLY B O 1
ATOM 2327 N N . LEU B 1 121 ? 0.05 -5.305 2.107 1 94.62 121 LEU B N 1
ATOM 2328 C CA . LEU B 1 121 ? 0.038 -5.617 0.683 1 94.62 121 LEU B CA 1
ATOM 2329 C C . LEU B 1 121 ? 1.367 -6.227 0.249 1 94.62 121 LEU B C 1
ATOM 2331 O O . LEU B 1 121 ? 1.396 -7.133 -0.585 1 94.62 121 LEU B O 1
ATOM 2335 N N . GLN B 1 122 ? 2.414 -5.707 0.804 1 94.31 122 GLN B N 1
ATOM 2336 C CA . GLN B 1 122 ? 3.734 -6.238 0.482 1 94.31 122 GLN B CA 1
ATOM 2337 C C . GLN B 1 122 ? 3.873 -7.684 0.944 1 94.31 122 GLN B C 1
ATOM 2339 O O . GLN B 1 122 ? 4.434 -8.523 0.23 1 94.31 122 GLN B O 1
ATOM 2344 N N . LYS B 1 123 ? 3.428 -7.934 2.133 1 96.19 123 LYS B N 1
ATOM 2345 C CA . LYS B 1 123 ? 3.441 -9.297 2.65 1 96.19 123 LYS B CA 1
ATOM 2346 C C . LYS B 1 123 ? 2.643 -10.234 1.75 1 96.19 123 LYS B C 1
ATOM 2348 O O . LYS B 1 123 ? 3.076 -11.352 1.471 1 96.19 123 LYS B O 1
ATOM 2353 N N . GLU B 1 124 ? 1.516 -9.797 1.33 1 97.5 124 GLU B N 1
ATOM 2354 C CA . GLU B 1 124 ? 0.701 -10.586 0.412 1 97.5 124 GLU B CA 1
ATOM 2355 C C . GLU B 1 124 ? 1.444 -10.852 -0.893 1 97.5 124 GLU B C 1
ATOM 2357 O O . GLU B 1 124 ? 1.42 -11.977 -1.407 1 97.5 124 GLU B O 1
ATOM 2362 N N . ASN B 1 125 ? 2.059 -9.867 -1.367 1 97.56 125 ASN B N 1
ATOM 2363 C CA . ASN B 1 125 ? 2.869 -10.016 -2.57 1 97.56 125 ASN B CA 1
ATOM 2364 C C . ASN B 1 125 ? 3.951 -11.078 -2.389 1 97.56 125 ASN B C 1
ATOM 2366 O O . ASN B 1 125 ? 4.148 -11.93 -3.262 1 97.56 125 ASN B O 1
ATOM 2370 N N . ASN B 1 126 ? 4.605 -10.992 -1.321 1 97.31 126 ASN B N 1
ATOM 2371 C CA . ASN B 1 126 ? 5.668 -11.953 -1.034 1 97.31 126 ASN B CA 1
ATOM 2372 C C . ASN B 1 126 ? 5.125 -13.375 -0.924 1 97.31 126 ASN B C 1
ATOM 2374 O O . ASN B 1 126 ? 5.738 -14.312 -1.425 1 97.31 126 ASN B O 1
ATOM 2378 N N . LYS B 1 127 ? 4.039 -13.477 -0.284 1 98.25 127 LYS B N 1
ATOM 2379 C CA . LYS B 1 127 ? 3.387 -14.781 -0.161 1 98.25 127 LYS B CA 1
ATOM 2380 C C . LYS B 1 127 ? 3.006 -15.336 -1.53 1 98.25 127 LYS B C 1
ATOM 2382 O O . LYS B 1 127 ? 3.229 -16.516 -1.812 1 98.25 127 LYS B O 1
ATOM 2387 N N . LEU B 1 128 ? 2.469 -14.508 -2.342 1 98.25 128 LEU B N 1
ATOM 2388 C CA . LEU B 1 128 ? 2.047 -14.922 -3.674 1 98.25 128 LEU B CA 1
ATOM 2389 C C . LEU B 1 128 ? 3.25 -15.297 -4.531 1 98.25 128 LEU B C 1
ATOM 2391 O O . LEU B 1 128 ? 3.193 -16.266 -5.301 1 98.25 128 LEU B O 1
ATOM 2395 N N . ARG B 1 129 ? 4.289 -14.578 -4.41 1 98.06 129 ARG B N 1
ATOM 2396 C CA . ARG B 1 129 ? 5.512 -14.906 -5.133 1 98.06 129 ARG B CA 1
ATOM 2397 C C . ARG B 1 129 ? 6.047 -16.266 -4.707 1 98.06 129 ARG B C 1
ATOM 2399 O O . ARG B 1 129 ? 6.453 -17.078 -5.551 1 98.06 129 ARG B O 1
ATOM 2406 N N . ALA B 1 130 ? 6.055 -16.516 -3.453 1 97.94 130 ALA B N 1
ATOM 2407 C CA . ALA B 1 130 ? 6.508 -17.797 -2.926 1 97.94 130 ALA B CA 1
ATOM 2408 C C . ALA B 1 130 ? 5.621 -18.938 -3.422 1 97.94 130 ALA B C 1
ATOM 2410 O O . ALA B 1 130 ? 6.125 -20 -3.795 1 97.94 130 ALA B O 1
ATOM 2411 N N . LYS B 1 131 ? 4.359 -18.734 -3.412 1 97.94 131 LYS B N 1
ATOM 2412 C CA . LYS B 1 131 ? 3.422 -19.75 -3.889 1 97.94 131 LYS B CA 1
ATOM 2413 C C . LYS B 1 131 ? 3.629 -20.031 -5.371 1 97.94 131 LYS B C 1
ATOM 2415 O O . LYS B 1 131 ? 3.547 -21.188 -5.805 1 97.94 131 LYS B O 1
ATOM 2420 N N . LEU B 1 132 ? 3.822 -19.031 -6.09 1 97.88 132 LEU B N 1
ATOM 2421 C CA . LEU B 1 132 ? 4.062 -19.156 -7.523 1 97.88 132 LEU B CA 1
ATOM 2422 C C . LEU B 1 132 ? 5.32 -19.984 -7.789 1 97.88 132 LEU B C 1
ATOM 2424 O O . LEU B 1 132 ? 5.309 -20.891 -8.625 1 97.88 132 LEU B O 1
ATOM 2428 N N . GLU B 1 133 ? 6.316 -19.641 -7.082 1 97.31 133 GLU B N 1
ATOM 2429 C CA . GLU B 1 133 ? 7.566 -20.375 -7.23 1 97.31 133 GLU B CA 1
ATOM 2430 C C . GLU B 1 133 ? 7.391 -21.844 -6.844 1 97.31 133 GLU B C 1
ATOM 2432 O O . GLU B 1 133 ? 7.859 -22.734 -7.551 1 97.31 133 GLU B O 1
ATOM 2437 N N . GLU B 1 134 ? 6.789 -22.062 -5.766 1 97.88 134 GLU B N 1
ATOM 2438 C CA . GLU B 1 134 ? 6.535 -23.422 -5.305 1 97.88 134 GLU B CA 1
ATOM 2439 C C . GLU B 1 134 ? 5.746 -24.219 -6.34 1 97.88 134 GLU B C 1
ATOM 2441 O O . GLU B 1 134 ? 6.098 -25.359 -6.656 1 97.88 134 GLU B O 1
ATOM 2446 N N . LEU B 1 135 ? 4.703 -23.656 -6.848 1 97.25 135 LEU B N 1
ATOM 2447 C CA . LEU B 1 135 ? 3.871 -24.344 -7.836 1 97.25 135 LEU B CA 1
ATOM 2448 C C . LEU B 1 135 ? 4.68 -24.703 -9.078 1 97.25 135 LEU B C 1
ATOM 2450 O O . LEU B 1 135 ? 4.508 -25.781 -9.648 1 97.25 135 LEU B O 1
ATOM 2454 N N . ARG B 1 136 ? 5.555 -23.828 -9.43 1 95.81 136 ARG B N 1
ATOM 2455 C CA . ARG B 1 136 ? 6.406 -24.062 -10.586 1 95.81 136 ARG B CA 1
ATOM 2456 C C . ARG B 1 136 ? 7.273 -25.312 -10.383 1 95.81 136 ARG B C 1
ATOM 2458 O O . ARG B 1 136 ? 7.32 -26.188 -11.242 1 95.81 136 ARG B O 1
ATOM 2465 N N . TYR B 1 137 ? 7.852 -25.375 -9.25 1 97.19 137 TYR B N 1
ATOM 2466 C CA . TYR B 1 137 ? 8.773 -26.484 -8.984 1 97.19 137 TYR B CA 1
ATOM 2467 C C . TYR B 1 137 ? 8.008 -27.766 -8.711 1 97.19 137 TYR B C 1
ATOM 2469 O O . TYR B 1 137 ? 8.43 -28.844 -9.141 1 97.19 137 TYR B O 1
ATOM 2477 N N . VAL B 1 138 ? 6.93 -27.609 -8.016 1 96.88 138 VAL B N 1
ATOM 2478 C CA . VAL B 1 138 ? 6.125 -28.781 -7.723 1 96.88 138 VAL B CA 1
ATOM 2479 C C . VAL B 1 138 ? 5.605 -29.391 -9.031 1 96.88 138 VAL B C 1
ATOM 2481 O O . VAL B 1 138 ? 5.641 -30.609 -9.211 1 96.88 138 VAL B O 1
ATOM 2484 N N . SER B 1 139 ? 5.141 -28.594 -9.93 1 94.56 139 SER B N 1
ATOM 2485 C CA . SER B 1 139 ? 4.629 -29.078 -11.211 1 94.56 139 SER B CA 1
ATOM 2486 C C . SER B 1 139 ? 5.719 -29.781 -12.008 1 94.56 139 SER B C 1
ATOM 2488 O O . SER B 1 139 ? 5.488 -30.859 -12.57 1 94.56 139 SER B O 1
ATOM 2490 N N . ARG B 1 140 ? 6.824 -29.172 -12 1 92.94 140 ARG B N 1
ATOM 2491 C CA . ARG B 1 140 ? 7.941 -29.766 -12.719 1 92.94 140 ARG B CA 1
ATOM 2492 C C . ARG B 1 140 ? 8.352 -31.094 -12.094 1 92.94 140 ARG B C 1
ATOM 2494 O O . ARG B 1 140 ? 8.617 -32.062 -12.805 1 92.94 140 ARG B O 1
ATOM 2501 N N . ALA B 1 141 ? 8.43 -31.125 -10.82 1 96.38 141 ALA B N 1
ATOM 2502 C CA . ALA B 1 141 ? 8.781 -32.344 -10.109 1 96.38 141 ALA B CA 1
ATOM 2503 C C . ALA B 1 141 ? 7.77 -33.469 -10.391 1 96.38 141 ALA B C 1
ATOM 2505 O O . ALA B 1 141 ? 8.141 -34.625 -10.609 1 96.38 141 ALA B O 1
ATOM 2506 N N . LYS B 1 142 ? 6.52 -33.125 -10.367 1 94.31 142 LYS B N 1
ATOM 2507 C CA . LYS B 1 142 ? 5.484 -34.125 -10.664 1 94.31 142 LYS B CA 1
ATOM 2508 C C . LYS B 1 142 ? 5.664 -34.688 -12.062 1 94.31 142 LYS B C 1
ATOM 2510 O O . LYS B 1 142 ? 5.531 -35.906 -12.258 1 94.31 142 LYS B O 1
ATOM 2515 N N . PHE B 1 143 ? 5.969 -33.875 -13.008 1 91.25 143 PHE B N 1
ATOM 2516 C CA . PHE B 1 143 ? 6.199 -34.312 -14.375 1 91.25 143 PHE B CA 1
ATOM 2517 C C . PHE B 1 143 ? 7.32 -35.344 -14.43 1 91.25 143 PHE B C 1
ATOM 2519 O O . PHE B 1 143 ? 7.191 -36.375 -15.086 1 91.25 143 PHE B O 1
ATOM 2526 N N . LEU B 1 144 ? 8.328 -35 -13.758 1 93.19 144 LEU B N 1
ATOM 2527 C CA . LEU B 1 144 ? 9.484 -35.906 -13.766 1 93.19 144 LEU B CA 1
ATOM 2528 C C . LEU B 1 144 ? 9.141 -37.219 -13.117 1 93.19 144 LEU B C 1
ATOM 2530 O O . LEU B 1 144 ? 9.57 -38.281 -13.586 1 93.19 144 LEU B O 1
ATOM 2534 N N . LEU B 1 145 ? 8.367 -37.125 -12.047 1 94.62 145 LEU B N 1
ATOM 2535 C CA . LEU B 1 145 ? 7.977 -38.375 -11.367 1 94.62 145 LEU B CA 1
ATOM 2536 C C . LEU B 1 145 ? 7.07 -39.219 -12.258 1 94.62 145 LEU B C 1
ATOM 2538 O O . LEU B 1 145 ? 7.168 -40.438 -12.258 1 94.62 145 LEU B O 1
ATOM 2542 N N . ILE B 1 146 ? 6.309 -38.594 -13.031 1 90.31 146 ILE B N 1
ATOM 2543 C CA . ILE B 1 146 ? 5.395 -39.312 -13.93 1 90.31 146 ILE B CA 1
ATOM 2544 C C . ILE B 1 146 ? 6.18 -39.938 -15.078 1 90.31 146 ILE B C 1
ATOM 2546 O O . ILE B 1 146 ? 6.004 -41.094 -15.391 1 90.31 146 ILE B O 1
ATOM 2550 N N . THR B 1 147 ? 7.109 -39.156 -15.641 1 88.81 147 THR B N 1
ATOM 2551 C CA . THR B 1 147 ? 7.809 -39.594 -16.844 1 88.81 147 THR B CA 1
ATOM 2552 C C . THR B 1 147 ? 8.906 -40.594 -16.484 1 88.81 147 THR B C 1
ATOM 2554 O O . THR B 1 147 ? 9.148 -41.562 -17.219 1 88.81 147 THR B O 1
ATOM 2557 N N . GLU B 1 148 ? 9.562 -40.469 -15.367 1 92.62 148 GLU B N 1
ATOM 2558 C CA . GLU B 1 148 ? 10.734 -41.25 -15.039 1 92.62 148 GLU B CA 1
ATOM 2559 C C . GLU B 1 148 ? 10.367 -42.438 -14.156 1 92.62 148 GLU B C 1
ATOM 2561 O O . GLU B 1 148 ? 11.039 -43.469 -14.195 1 92.62 148 GLU B O 1
ATOM 2566 N N . GLN B 1 149 ? 9.305 -42.281 -13.383 1 93.44 149 GLN B N 1
ATOM 2567 C CA . GLN B 1 149 ? 8.969 -43.344 -12.43 1 93.44 149 GLN B CA 1
ATOM 2568 C C . GLN B 1 149 ? 7.613 -43.969 -12.75 1 93.44 149 GLN B C 1
ATOM 2570 O O . GLN B 1 149 ? 7.195 -44.906 -12.102 1 93.44 149 GLN B O 1
ATOM 2575 N N . GLY B 1 150 ? 6.82 -43.406 -13.664 1 89.25 150 GLY B N 1
ATOM 2576 C CA . GLY B 1 150 ? 5.555 -43.969 -14.109 1 89.25 150 GLY B CA 1
ATOM 2577 C C . GLY B 1 150 ? 4.422 -43.75 -13.125 1 89.25 150 GLY B C 1
ATOM 2578 O O . GLY B 1 150 ? 3.455 -44.5 -13.102 1 89.25 150 GLY B O 1
ATOM 2579 N N . MET B 1 151 ? 4.477 -42.719 -12.305 1 91.88 151 MET B N 1
ATOM 2580 C CA . MET B 1 151 ? 3.451 -42.438 -11.305 1 91.88 151 MET B CA 1
ATOM 2581 C C . MET B 1 151 ? 2.238 -41.75 -11.93 1 91.88 151 MET B C 1
ATOM 2583 O O . MET B 1 151 ? 2.352 -41.125 -12.984 1 91.88 151 MET B O 1
ATOM 2587 N N . SER B 1 152 ? 1.111 -41.938 -11.281 1 89.56 152 SER B N 1
ATOM 2588 C CA . SER B 1 152 ? -0.029 -41.094 -11.609 1 89.56 152 SER B CA 1
ATOM 2589 C C . SER B 1 152 ? 0.138 -39.688 -11.039 1 89.56 152 SER B C 1
ATOM 2591 O O . SER B 1 152 ? 0.993 -39.469 -10.18 1 89.56 152 SER B O 1
ATOM 2593 N N . GLU B 1 153 ? -0.616 -38.812 -11.508 1 89 153 GLU B N 1
ATOM 2594 C CA . GLU B 1 153 ? -0.542 -37.438 -10.992 1 89 153 GLU B CA 1
ATOM 2595 C C . GLU B 1 153 ? -0.831 -37.406 -9.492 1 89 153 GLU B C 1
ATOM 2597 O O . GLU B 1 153 ? -0.132 -36.719 -8.734 1 89 153 GLU B O 1
ATOM 2602 N N . GLU B 1 154 ? -1.856 -38.062 -9.141 1 92.31 154 GLU B N 1
ATOM 2603 C CA . GLU B 1 154 ? -2.227 -38.094 -7.727 1 92.31 154 GLU B CA 1
ATOM 2604 C C . GLU B 1 154 ? -1.122 -38.75 -6.883 1 92.31 154 GLU B C 1
ATOM 2606 O O . GLU B 1 154 ? -0.812 -38.25 -5.793 1 92.31 154 GLU B O 1
ATOM 2611 N N . ALA B 1 155 ? -0.543 -39.781 -7.434 1 95.5 155 ALA B N 1
ATOM 2612 C CA . ALA B 1 155 ? 0.531 -40.469 -6.707 1 95.5 155 ALA B CA 1
ATOM 2613 C C . ALA B 1 155 ? 1.759 -39.562 -6.586 1 95.5 155 ALA B C 1
ATOM 2615 O O . ALA B 1 155 ? 2.412 -39.531 -5.543 1 95.5 155 ALA B O 1
ATOM 2616 N N . ALA B 1 156 ? 2.045 -38.906 -7.676 1 95.94 156 ALA B N 1
ATOM 2617 C CA . ALA B 1 156 ? 3.18 -37.969 -7.68 1 95.94 156 ALA B CA 1
ATOM 2618 C C . ALA B 1 156 ? 2.971 -36.844 -6.68 1 95.94 156 ALA B C 1
ATOM 2620 O O . ALA B 1 156 ? 3.889 -36.5 -5.938 1 95.94 156 ALA B O 1
ATOM 2621 N N . HIS B 1 157 ? 1.815 -36.312 -6.664 1 95.31 157 HIS B N 1
ATOM 2622 C CA . HIS B 1 157 ? 1.478 -35.25 -5.723 1 95.31 157 HIS B CA 1
ATOM 2623 C C . HIS B 1 157 ? 1.619 -35.719 -4.281 1 95.31 157 HIS B C 1
ATOM 2625 O O . HIS B 1 157 ? 2.213 -35.031 -3.451 1 95.31 157 HIS B O 1
ATOM 2631 N N . ARG B 1 158 ? 1.138 -36.844 -4.055 1 97.38 158 ARG B N 1
ATOM 2632 C CA . ARG B 1 158 ? 1.194 -37.438 -2.715 1 97.38 158 ARG B CA 1
ATOM 2633 C C . ARG B 1 158 ? 2.635 -37.719 -2.299 1 97.38 158 ARG B C 1
ATOM 2635 O O . ARG B 1 158 ? 2.99 -37.562 -1.129 1 97.38 158 ARG B O 1
ATOM 2642 N N . TYR B 1 159 ? 3.348 -38.156 -3.238 1 97.81 159 TYR B N 1
ATOM 2643 C CA . TYR B 1 159 ? 4.75 -38.438 -2.963 1 97.81 159 TYR B CA 1
ATOM 2644 C C . TYR B 1 159 ? 5.48 -37.188 -2.508 1 97.81 159 TYR B C 1
ATOM 2646 O O . TYR B 1 159 ? 6.238 -37.219 -1.534 1 97.81 159 TYR B O 1
ATOM 2654 N N . ILE B 1 160 ? 5.238 -36.125 -3.158 1 98 160 ILE B N 1
ATOM 2655 C CA . ILE B 1 160 ? 5.887 -34.844 -2.826 1 98 160 ILE B CA 1
ATOM 2656 C C . ILE B 1 160 ? 5.414 -34.375 -1.453 1 98 160 ILE B C 1
ATOM 2658 O O . ILE B 1 160 ? 6.227 -34 -0.612 1 98 160 ILE B O 1
ATOM 2662 N N . GLU B 1 161 ? 4.145 -34.438 -1.284 1 97.5 161 GLU B N 1
ATOM 2663 C CA . GLU B 1 161 ? 3.57 -34 -0.012 1 97.5 161 GLU B CA 1
ATOM 2664 C C . GLU B 1 161 ? 4.133 -34.812 1.149 1 97.5 161 GLU B C 1
ATOM 2666 O O . GLU B 1 161 ? 4.543 -34.25 2.166 1 97.5 161 GLU B O 1
ATOM 2671 N N . LYS B 1 162 ? 4.137 -36.125 0.962 1 98 162 LYS B N 1
ATOM 2672 C CA . LYS B 1 162 ? 4.613 -37.031 2.002 1 98 162 LYS B CA 1
ATOM 2673 C C . LYS B 1 162 ? 6.105 -36.844 2.266 1 98 162 LYS B C 1
ATOM 2675 O O . LYS B 1 162 ? 6.547 -36.844 3.416 1 98 162 LYS B O 1
ATOM 2680 N N . SER B 1 163 ? 6.793 -36.75 1.227 1 97.88 163 SER B N 1
ATOM 2681 C CA . SER B 1 163 ? 8.227 -36.531 1.365 1 97.88 163 SER B CA 1
ATOM 2682 C C . SER B 1 163 ? 8.508 -35.219 2.121 1 97.88 163 SER B C 1
ATOM 2684 O O . SER B 1 163 ? 9.414 -35.188 2.959 1 97.88 163 SER B O 1
ATOM 2686 N N . ALA B 1 164 ? 7.781 -34.219 1.822 1 97.69 164 ALA B N 1
ATOM 2687 C CA . ALA B 1 164 ? 7.926 -32.969 2.52 1 97.69 164 ALA B CA 1
ATOM 2688 C C . ALA B 1 164 ? 7.617 -33.094 4.008 1 97.69 164 ALA B C 1
ATOM 2690 O O . ALA B 1 164 ? 8.375 -32.625 4.855 1 97.69 164 ALA B O 1
ATOM 2691 N N . MET B 1 165 ? 6.59 -33.75 4.25 1 97.69 165 MET B N 1
ATOM 2692 C CA . MET B 1 165 ? 6.145 -33.969 5.625 1 97.69 165 MET B CA 1
ATOM 2693 C C . MET B 1 165 ? 7.156 -34.812 6.398 1 97.69 165 MET B C 1
ATOM 2695 O O . MET B 1 165 ? 7.562 -34.438 7.504 1 97.69 165 MET B O 1
ATOM 2699 N N . ASP B 1 166 ? 7.598 -35.844 5.836 1 97.81 166 ASP B N 1
ATOM 2700 C CA . ASP B 1 166 ? 8.477 -36.812 6.496 1 97.81 166 ASP B CA 1
ATOM 2701 C C . ASP B 1 166 ? 9.844 -36.188 6.781 1 97.81 166 ASP B C 1
ATOM 2703 O O . ASP B 1 166 ? 10.5 -36.531 7.77 1 97.81 166 ASP B O 1
ATOM 2707 N N . THR B 1 167 ? 10.195 -35.312 5.945 1 97.31 167 THR B N 1
ATOM 2708 C CA . THR B 1 167 ? 11.531 -34.75 6.078 1 97.31 167 THR B CA 1
ATOM 2709 C C . THR B 1 167 ? 11.453 -33.344 6.672 1 97.31 167 THR B C 1
ATOM 2711 O O . THR B 1 167 ? 12.477 -32.656 6.805 1 97.31 167 THR B O 1
ATOM 2714 N N . ARG B 1 168 ? 10.328 -32.844 6.906 1 95.31 168 ARG B N 1
ATOM 2715 C CA . ARG B 1 168 ? 10.07 -31.531 7.504 1 95.31 168 ARG B CA 1
ATOM 2716 C C . ARG B 1 168 ? 10.664 -30.406 6.652 1 95.31 168 ARG B C 1
ATOM 2718 O O . ARG B 1 168 ? 11.352 -29.531 7.164 1 95.31 168 ARG B O 1
ATOM 2725 N N . ARG B 1 169 ? 10.453 -30.625 5.43 1 97 169 ARG B N 1
ATOM 2726 C CA . ARG B 1 169 ? 10.883 -29.641 4.43 1 97 169 ARG B CA 1
ATOM 2727 C C . ARG B 1 169 ? 9.695 -29.094 3.654 1 97 169 ARG B C 1
ATOM 2729 O O . ARG B 1 169 ? 8.586 -29.625 3.742 1 97 169 ARG B O 1
ATOM 2736 N N . THR B 1 170 ? 9.961 -27.969 2.914 1 97.19 170 THR B N 1
ATOM 2737 C CA . THR B 1 170 ? 8.883 -27.438 2.088 1 97.19 170 THR B CA 1
ATOM 2738 C C . THR B 1 170 ? 8.711 -28.266 0.818 1 97.19 170 THR B C 1
ATOM 2740 O O . THR B 1 170 ? 9.648 -28.922 0.374 1 97.19 170 THR B O 1
ATOM 2743 N N . ARG B 1 171 ? 7.516 -28.203 0.278 1 97.69 171 ARG B N 1
ATOM 2744 C CA . ARG B 1 171 ? 7.273 -28.875 -0.995 1 97.69 171 ARG B CA 1
ATOM 2745 C C . ARG B 1 171 ? 8.227 -28.359 -2.072 1 97.69 171 ARG B C 1
ATOM 2747 O O . ARG B 1 171 ? 8.641 -29.125 -2.951 1 97.69 171 ARG B O 1
ATOM 2754 N N . LYS B 1 172 ? 8.555 -27.141 -1.967 1 97.94 172 LYS B N 1
ATOM 2755 C CA . LYS B 1 172 ? 9.492 -26.562 -2.918 1 97.94 172 LYS B CA 1
ATOM 2756 C C . LYS B 1 172 ? 10.859 -27.234 -2.824 1 97.94 172 LYS B C 1
ATOM 2758 O O . LYS B 1 172 ? 11.438 -27.625 -3.842 1 97.94 172 LYS B O 1
ATOM 2763 N N . GLU B 1 173 ? 11.328 -27.359 -1.641 1 98.06 173 GLU B N 1
ATOM 2764 C CA . GLU B 1 173 ? 12.633 -27.969 -1.424 1 98.06 173 GLU B CA 1
ATOM 2765 C C . GLU B 1 173 ? 12.656 -29.406 -1.936 1 98.06 173 GLU B C 1
ATOM 2767 O O . GLU B 1 173 ? 13.609 -29.828 -2.596 1 98.06 173 GLU B O 1
ATOM 2772 N N . VAL B 1 174 ? 11.633 -30.125 -1.555 1 98.31 174 VAL B N 1
ATOM 2773 C CA . VAL B 1 174 ? 11.523 -31.516 -2.006 1 98.31 174 VAL B CA 1
ATOM 2774 C C . VAL B 1 174 ? 11.477 -31.547 -3.531 1 98.31 174 VAL B C 1
ATOM 2776 O O . VAL B 1 174 ? 12.133 -32.406 -4.152 1 98.31 174 VAL B O 1
ATOM 2779 N N . SER B 1 175 ? 10.75 -30.672 -4.109 1 98.38 175 SER B N 1
ATOM 2780 C CA . SER B 1 175 ? 10.617 -30.609 -5.562 1 98.38 175 SER B CA 1
ATOM 2781 C C . SER B 1 175 ? 11.961 -30.312 -6.227 1 98.38 175 SER B C 1
ATOM 2783 O O . SER B 1 175 ? 12.289 -30.906 -7.254 1 98.38 175 SER B O 1
ATOM 2785 N N . LEU B 1 176 ? 12.672 -29.438 -5.668 1 97.81 176 LEU B N 1
ATOM 2786 C CA . LEU B 1 176 ? 13.984 -29.094 -6.203 1 97.81 176 LEU B CA 1
ATOM 2787 C C . LEU B 1 176 ? 14.922 -30.297 -6.168 1 97.81 176 LEU B C 1
ATOM 2789 O O . LEU B 1 176 ? 15.711 -30.5 -7.09 1 97.81 176 LEU B O 1
ATOM 2793 N N . GLU B 1 177 ? 14.844 -31.047 -5.148 1 97.75 177 GLU B N 1
ATOM 2794 C CA . GLU B 1 177 ? 15.641 -32.281 -5.039 1 97.75 177 GLU B CA 1
ATOM 2795 C C . GLU B 1 177 ? 15.258 -33.281 -6.121 1 97.75 177 GLU B C 1
ATOM 2797 O O . GLU B 1 177 ? 16.125 -33.906 -6.723 1 97.75 177 GLU B O 1
ATOM 2802 N N . ILE B 1 178 ? 14.016 -33.438 -6.324 1 97.38 178 ILE B N 1
ATOM 2803 C CA . ILE B 1 178 ? 13.531 -34.344 -7.352 1 97.38 178 ILE B CA 1
ATOM 2804 C C . ILE B 1 178 ? 14.023 -33.906 -8.719 1 97.38 178 ILE B C 1
ATOM 2806 O O . ILE B 1 178 ? 14.5 -34.719 -9.516 1 97.38 178 ILE B O 1
ATOM 2810 N N . ILE B 1 179 ? 13.953 -32.656 -8.961 1 96.56 179 ILE B N 1
ATOM 2811 C CA . ILE B 1 179 ? 14.383 -32.094 -10.234 1 96.56 179 ILE B CA 1
ATOM 2812 C C . ILE B 1 179 ? 15.883 -32.344 -10.422 1 96.56 179 ILE B C 1
ATOM 2814 O O . ILE B 1 179 ? 16.328 -32.75 -11.5 1 96.56 179 ILE B O 1
ATOM 2818 N N . ALA B 1 180 ? 16.594 -32.094 -9.383 1 97.25 180 ALA B N 1
ATOM 2819 C CA . ALA B 1 180 ? 18.047 -32.281 -9.445 1 97.25 180 ALA B CA 1
ATOM 2820 C C . ALA B 1 180 ? 18.391 -33.75 -9.719 1 97.25 180 ALA B C 1
ATOM 2822 O O . ALA B 1 180 ? 19.375 -34.031 -10.406 1 97.25 180 ALA B O 1
ATOM 2823 N N . LYS B 1 181 ? 17.609 -34.625 -9.227 1 96.25 181 LYS B N 1
ATOM 2824 C CA . LYS B 1 181 ? 17.859 -36.062 -9.375 1 96.25 181 LYS B CA 1
ATOM 2825 C C . LYS B 1 181 ? 17.641 -36.5 -10.812 1 96.25 181 LYS B C 1
ATOM 2827 O O . LYS B 1 181 ? 18.391 -37.344 -11.328 1 96.25 181 LYS B O 1
ATOM 2832 N N . TYR B 1 182 ? 16.734 -35.938 -11.492 1 93.19 182 TYR B N 1
ATOM 2833 C CA . TYR B 1 182 ? 16.359 -36.469 -12.797 1 93.19 182 TYR B CA 1
ATOM 2834 C C . TYR B 1 182 ? 16.812 -35.531 -13.914 1 93.19 182 TYR B C 1
ATOM 2836 O O . TYR B 1 182 ? 16.734 -35.875 -15.094 1 93.19 182 TYR B O 1
ATOM 2844 N N . GLU B 1 183 ? 17.156 -34.188 -13.57 1 84.88 183 GLU B N 1
ATOM 2845 C CA . GLU B 1 183 ? 17.703 -33.25 -14.555 1 84.88 183 GLU B CA 1
ATOM 2846 C C . GLU B 1 183 ? 19.172 -32.938 -14.266 1 84.88 183 GLU B C 1
ATOM 2848 O O . GLU B 1 183 ? 19.578 -32.875 -13.102 1 84.88 183 GLU B O 1
#

Nearest PDB structures (foldseek):
  1sd5-assembly1_A  TM=5.175E-01  e=1.558E-08  Mycobacterium tuberculosis H37Rv
  2zwm-assembly1_B  TM=8.267E-01  e=1.075E-03  Bacillus subtilis
  2qzj-assembly5_E  TM=7.632E-01  e=9.014E-04  Clostridioides difficile 630
  7cci-assembly1_A  TM=7.743E-01  e=1.620E-03  Acinetobacter baumannii
  4kfc-assembly1_B  TM=6.890E-01  e=1.419E-02  Escherichia coli K-12

Foldseek 3Di:
DEAQDPPCVVVVVVLCVVLVNPDDDYHNALVVCVVPPQEAPDQEAEHEADGDVGGCLVSQLVSLVRYLHQYEYEEAPVCQVVSCVSHVVSPYHYAYPPGDSVSSSVSSVVRNVSSVVVVVVVVVVVVVVVVVLLVVLLVVLLVCCCVVVVDDSVRSNVVLVVVCVVVVHDSSVSSVVSVVVRD/DEAQDPPCVVVVVVLCVVLVNPDDDYHQALVVCVVPPQEQPAQEAEHEADGDVGGCLVSQLVSLVRYLHQYEYEEAPVCQVVSCVRHVVSPYHYAYPPGDSVSSSCSSVVRNVSSVVVVVVVVVVVVVVVVVLLVVLLVVLLVCCCVVVVDDSVRSNVVLVVVCVVVVHDSSVSSVVSVVVRD

Organism: NCBI:txid411473

pLDDT: mean 92.74, std 5.32, range [67.31, 98.38]

InterPro domains:
  IPR001789 Signal transduction response regulator, receiver domain [PF00072] (10-109)
  IPR001789 Signal transduction response regulator, receiver domain [PS50110] (1-112)
  IPR005561 ANTAR domain [PF03861] (127-179)
  IPR005561 ANTAR domain [PS50921] (118-179)
  IPR005561 ANTAR domain [SM01012] (124-179)
  IPR008327 Signal transduction response regulator, antiterminator [PIRSF036382] (10-183)
  IPR011006 CheY-like superfamily [SSF52172] (9-179)
  IPR036388 Winged helix-like DNA-binding domain superfamily [G3DSA:1.10.10.10] (136-182)

Sequence (366 aa):
MISGSEKGLDSVTSFLKACGCGSVAVISSGSEARRMIPHDDFDLILINTPLKDEFGHQLAVKLCESTCSGVILICKADLAEEMTNRTSDYGVCVVPKPLNKQELLQAIRMGSAFRHRLLGLQKENNKLRAKLEELRYVSRAKFLLITEQGMSEEAAHRYIEKSAMDTRRTRKEVSLEIIAKYEMISGSEKGLDSVTSFLKACGCGSVAVISSGSEARRMIPHDDFDLILINTPLKDEFGHQLAVKLCESTCSGVILICKADLAEEMTNRTSDYGVCVVPKPLNKQELLQAIRMGSAFRHRLLGLQKENNKLRAKLEELRYVSRAKFLLITEQGMSEEAAHRYIEKSAMDTRRTRKEVSLEIIAKYE

Solvent-accessible surface area (backbone atoms only — not comparable to full-atom values): 18949 Å² total; per-residue (Å²): 63,36,30,46,56,72,76,63,44,60,61,51,51,52,50,40,42,74,72,68,46,83,80,82,61,81,37,56,34,61,72,58,42,61,68,71,54,69,54,74,80,46,62,60,41,40,36,42,44,58,33,75,84,45,59,51,65,69,56,46,40,50,47,32,75,63,31,54,30,16,37,35,41,33,34,52,51,92,46,36,66,60,51,36,74,73,23,13,68,59,41,39,42,70,45,40,48,78,79,46,68,69,60,51,48,45,50,52,34,27,22,46,21,47,20,51,54,44,46,53,42,48,51,50,37,52,50,45,52,51,51,41,52,30,50,54,34,37,53,53,25,34,50,48,36,30,73,76,70,66,42,50,70,69,55,27,51,47,48,44,53,49,51,9,61,78,66,73,46,51,52,41,58,49,16,50,51,49,39,54,72,78,96,62,34,30,46,55,73,76,64,44,61,61,52,51,52,50,41,43,72,72,67,45,82,80,80,59,81,36,54,34,63,72,57,42,61,69,71,54,69,53,75,81,45,63,60,41,41,37,42,44,57,33,74,85,45,60,51,64,68,56,47,39,51,48,33,74,64,30,52,31,16,37,35,40,33,34,52,50,91,45,37,67,60,51,35,74,73,23,11,67,57,41,39,41,70,44,41,47,78,78,45,70,68,60,52,50,46,51,52,33,27,21,46,22,47,21,53,54,45,47,53,42,50,51,50,37,52,52,45,52,50,50,41,51,32,51,54,34,37,52,51,25,36,48,48,37,29,72,76,69,67,42,50,71,69,53,27,51,48,49,45,52,48,50,11,61,76,66,73,46,50,53,40,58,48,16,49,52,49,39,54,72,78,95

Radius of gyration: 26.74 Å; Cα contacts (8 Å, |Δi|>4): 564; chains: 2; bounding box: 53×74×58 Å